Protein AF-A0A7S2CXK7-F1 (afdb_monomer_lite)

Structure (mmCIF, N/CA/C/O backbone):
data_AF-A0A7S2CXK7-F1
#
_entry.id   AF-A0A7S2CXK7-F1
#
loop_
_atom_site.group_PDB
_atom_site.id
_atom_site.type_symbol
_atom_site.label_atom_id
_atom_site.label_alt_id
_atom_site.label_comp_id
_atom_site.label_asym_id
_atom_site.label_entity_id
_atom_site.label_seq_id
_atom_site.pdbx_PDB_ins_code
_atom_site.Cartn_x
_atom_site.Cartn_y
_atom_site.Cartn_z
_atom_site.occupancy
_atom_site.B_iso_or_equiv
_atom_site.auth_seq_id
_atom_site.auth_comp_id
_atom_site.auth_asym_id
_atom_site.auth_atom_id
_atom_site.pdbx_PDB_model_num
ATOM 1 N N . PRO A 1 1 ? 7.522 21.053 8.457 1.00 58.28 1 PRO A N 1
ATOM 2 C CA . PRO A 1 1 ? 6.826 19.899 9.078 1.00 58.28 1 PRO A CA 1
ATOM 3 C C . PRO A 1 1 ? 6.616 20.112 10.583 1.00 58.28 1 PRO A C 1
ATOM 5 O O . PRO A 1 1 ? 7.525 20.582 11.265 1.00 58.28 1 PRO A O 1
ATOM 8 N N . THR A 1 2 ? 5.428 19.791 11.098 1.00 69.00 2 THR A N 1
ATOM 9 C CA . THR A 1 2 ? 5.170 19.802 12.545 1.00 69.00 2 THR A CA 1
ATOM 10 C C . THR A 1 2 ? 5.994 18.697 13.237 1.00 69.00 2 THR A C 1
ATOM 12 O O . THR A 1 2 ? 6.314 17.686 12.604 1.00 69.00 2 THR A O 1
ATOM 15 N N . PRO A 1 3 ? 6.358 18.843 14.526 1.00 74.75 3 PRO A N 1
ATOM 16 C CA . PRO A 1 3 ? 7.170 17.853 15.251 1.00 74.75 3 PRO A CA 1
ATOM 17 C C . PRO A 1 3 ? 6.597 16.426 15.222 1.00 74.75 3 PRO A C 1
ATOM 19 O O . PRO A 1 3 ? 7.350 15.454 15.225 1.00 74.75 3 PRO A O 1
ATOM 22 N N . GLN A 1 4 ? 5.268 16.301 15.149 1.00 75.31 4 GLN A N 1
ATOM 23 C CA . GLN A 1 4 ? 4.563 15.021 15.046 1.00 75.31 4 GLN A CA 1
ATOM 24 C C . GLN A 1 4 ? 4.905 14.274 13.749 1.00 75.31 4 GLN A C 1
ATOM 26 O O . GLN A 1 4 ? 5.244 13.093 13.802 1.00 75.31 4 GLN A O 1
ATOM 31 N N . VAL A 1 5 ? 4.930 14.974 12.608 1.00 73.38 5 VAL A N 1
ATOM 32 C CA . VAL A 1 5 ? 5.251 14.384 11.296 1.00 73.38 5 VAL A CA 1
ATOM 33 C C . VAL A 1 5 ? 6.662 13.804 11.283 1.00 73.38 5 VAL A C 1
ATOM 35 O O . VAL A 1 5 ? 6.882 12.685 10.824 1.00 73.38 5 VAL A O 1
ATOM 38 N N . HIS A 1 6 ? 7.624 14.527 11.859 1.00 77.12 6 HIS A N 1
ATOM 39 C CA . HIS A 1 6 ? 9.006 14.057 11.931 1.00 77.12 6 HIS A CA 1
ATOM 40 C C . HIS A 1 6 ? 9.145 12.803 12.816 1.00 77.12 6 HIS A C 1
ATOM 42 O O . HIS A 1 6 ? 9.925 11.897 12.513 1.00 77.12 6 HIS A O 1
ATOM 48 N N . GLY A 1 7 ? 8.387 12.726 13.913 1.00 85.75 7 GLY A N 1
ATOM 49 C CA . GLY A 1 7 ? 8.392 11.570 14.813 1.00 85.75 7 GLY A CA 1
ATOM 50 C C . GLY A 1 7 ? 7.778 10.310 14.198 1.00 85.75 7 GLY A C 1
ATOM 51 O O . GLY A 1 7 ? 8.231 9.207 14.498 1.00 85.75 7 GLY A O 1
ATOM 52 N N . PHE A 1 8 ? 6.777 10.466 13.333 1.00 84.62 8 PHE A N 1
ATOM 53 C CA . PHE A 1 8 ? 6.149 9.362 12.612 1.00 84.62 8 PHE A CA 1
ATOM 54 C C . PHE A 1 8 ? 7.081 8.768 11.547 1.00 84.62 8 PHE A C 1
ATOM 56 O O . PHE A 1 8 ? 7.439 7.589 11.623 1.00 84.62 8 PHE A O 1
ATOM 63 N N . PHE A 1 9 ? 7.548 9.596 10.605 1.00 83.88 9 PHE A N 1
ATOM 64 C CA . PHE A 1 9 ? 8.389 9.124 9.501 1.00 83.88 9 PHE A CA 1
ATOM 65 C C . PHE A 1 9 ? 9.706 8.529 9.990 1.00 83.88 9 PHE A C 1
ATOM 67 O O . PHE A 1 9 ? 10.083 7.463 9.528 1.00 83.88 9 PHE A O 1
ATOM 74 N N . SER A 1 10 ? 10.358 9.127 10.989 1.00 88.44 10 SER A N 1
ATOM 75 C CA . SER A 1 10 ? 11.624 8.590 11.516 1.00 88.44 10 SER A CA 1
ATOM 76 C C . SER A 1 10 ? 11.515 7.164 12.075 1.00 88.44 10 SER A C 1
ATOM 78 O O . SER A 1 10 ? 12.491 6.417 12.043 1.00 88.44 10 SER A O 1
ATOM 80 N N . LYS A 1 11 ? 10.338 6.754 12.566 1.00 89.94 11 LYS A N 1
ATOM 81 C CA . LYS A 1 11 ? 10.109 5.387 13.060 1.00 89.94 11 LYS A CA 1
ATOM 82 C C . LYS A 1 11 ? 9.850 4.395 11.932 1.00 89.94 11 LYS A C 1
ATOM 84 O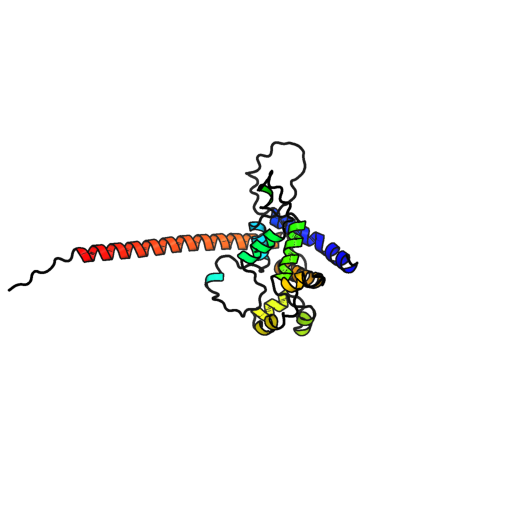 O . LYS A 1 11 ? 10.262 3.243 12.034 1.00 89.94 11 LYS A O 1
ATOM 89 N N . LEU A 1 12 ? 9.150 4.826 10.885 1.00 90.56 12 LEU A N 1
ATOM 90 C CA . LEU A 1 12 ? 8.714 3.946 9.800 1.00 90.56 12 LEU A CA 1
ATOM 91 C C . LEU A 1 12 ? 9.647 3.929 8.600 1.00 90.56 12 LEU A C 1
ATOM 93 O O . LEU A 1 12 ? 9.655 2.945 7.867 1.00 90.56 12 LEU A O 1
ATOM 97 N N . GLU A 1 13 ? 10.445 4.972 8.406 1.00 93.56 13 GLU A N 1
ATOM 98 C CA . GLU A 1 13 ? 11.369 5.107 7.285 1.00 93.56 13 GLU A CA 1
ATOM 99 C C . GLU A 1 13 ? 12.263 3.870 7.110 1.00 93.56 13 GLU A C 1
ATOM 101 O O . GLU A 1 13 ? 12.318 3.367 5.990 1.00 93.56 13 GLU A O 1
ATOM 106 N N . PRO A 1 14 ? 12.882 3.277 8.154 1.00 93.44 14 PRO A N 1
ATOM 107 C CA . PRO A 1 14 ? 13.684 2.066 7.968 1.00 93.44 14 PRO A CA 1
ATOM 108 C C . PRO A 1 14 ? 12.876 0.882 7.419 1.00 93.44 14 PRO A C 1
ATOM 110 O O . PRO A 1 14 ? 13.381 0.088 6.622 1.00 93.44 14 PRO A O 1
ATOM 113 N N . VAL A 1 15 ? 11.612 0.763 7.833 1.00 91.94 15 VAL A N 1
ATOM 114 C CA . VAL A 1 15 ? 10.712 -0.313 7.405 1.00 91.94 15 VAL A CA 1
ATOM 115 C C . VAL A 1 15 ? 10.267 -0.083 5.964 1.00 91.94 15 VAL A C 1
ATOM 117 O O . VAL A 1 15 ? 10.420 -0.974 5.130 1.00 91.94 15 VAL A O 1
ATOM 120 N N . LEU A 1 16 ? 9.788 1.121 5.645 1.00 94.88 16 LEU A N 1
ATOM 121 C CA . LEU A 1 16 ? 9.375 1.500 4.291 1.00 94.88 16 LEU A CA 1
ATOM 122 C C . LEU A 1 16 ? 10.538 1.404 3.302 1.00 94.88 16 LEU A C 1
ATOM 124 O O . LEU A 1 16 ? 10.357 0.910 2.191 1.00 94.88 16 LEU A O 1
ATOM 128 N N . ARG A 1 17 ? 11.745 1.790 3.722 1.00 94.94 17 ARG A N 1
ATOM 129 C CA . ARG A 1 17 ? 12.964 1.639 2.928 1.00 94.94 17 ARG A CA 1
ATOM 130 C C . ARG A 1 17 ? 13.290 0.177 2.659 1.00 94.94 17 ARG A C 1
ATOM 132 O O . ARG A 1 17 ? 13.578 -0.174 1.523 1.00 94.94 17 ARG A O 1
ATOM 139 N N . THR A 1 18 ? 13.184 -0.681 3.672 1.00 93.19 18 THR A N 1
ATOM 140 C CA . THR A 1 18 ? 13.404 -2.126 3.510 1.00 93.19 18 THR A CA 1
ATOM 141 C C . THR A 1 18 ? 12.401 -2.740 2.532 1.00 93.19 18 THR A C 1
ATOM 143 O O . THR A 1 18 ? 12.781 -3.570 1.709 1.00 93.19 18 THR A O 1
ATOM 146 N N . LEU A 1 19 ? 11.130 -2.326 2.592 1.00 95.06 19 LEU A N 1
ATOM 147 C CA . LEU A 1 19 ? 10.114 -2.758 1.630 1.00 95.06 19 LEU A CA 1
ATOM 148 C C . LEU A 1 19 ? 10.452 -2.276 0.215 1.00 95.06 19 LEU A C 1
ATOM 150 O O . LEU A 1 19 ? 10.476 -3.088 -0.707 1.00 95.06 19 LEU A O 1
ATOM 154 N N . PHE A 1 20 ? 10.770 -0.993 0.041 1.00 96.06 20 PHE A N 1
ATOM 155 C CA . PHE A 1 20 ? 11.164 -0.444 -1.256 1.00 96.06 20 PHE A CA 1
ATOM 156 C C . PHE A 1 20 ? 12.373 -1.180 -1.849 1.00 96.06 20 PHE A C 1
ATOM 158 O O . PHE A 1 20 ? 12.316 -1.647 -2.988 1.00 96.06 20 PHE A O 1
ATOM 165 N N . ASP A 1 21 ? 13.439 -1.348 -1.068 1.00 93.25 21 ASP A N 1
ATOM 166 C CA . ASP A 1 21 ? 14.652 -2.051 -1.488 1.00 93.25 21 ASP A CA 1
ATOM 167 C C . ASP A 1 21 ? 14.356 -3.527 -1.819 1.00 93.25 21 ASP A C 1
ATOM 169 O O . ASP A 1 21 ? 14.916 -4.070 -2.766 1.00 93.25 21 ASP A O 1
ATOM 173 N N . TYR A 1 22 ? 13.451 -4.190 -1.087 1.00 93.25 22 TYR A N 1
ATOM 174 C CA . TYR A 1 22 ? 13.054 -5.566 -1.401 1.00 93.25 22 TYR A CA 1
ATOM 175 C C . TYR A 1 22 ? 12.335 -5.655 -2.752 1.00 93.25 22 TYR A C 1
ATOM 177 O O . TYR A 1 22 ? 12.693 -6.499 -3.572 1.00 93.25 22 TYR A O 1
ATOM 185 N N . TYR A 1 23 ? 11.337 -4.798 -2.991 1.00 94.12 23 TYR A N 1
ATOM 186 C CA . TYR A 1 23 ? 10.497 -4.871 -4.191 1.00 94.12 23 TYR A CA 1
ATOM 187 C C . TYR A 1 23 ? 11.179 -4.335 -5.455 1.00 94.12 23 TYR A C 1
ATOM 189 O O . TYR A 1 23 ? 10.871 -4.829 -6.531 1.00 94.12 23 TYR A O 1
ATOM 197 N N . SER A 1 24 ? 12.128 -3.403 -5.330 1.00 92.38 24 SER A N 1
ATOM 198 C CA . SER A 1 24 ? 12.911 -2.831 -6.446 1.00 92.38 24 SER A CA 1
ATOM 199 C C . SER A 1 24 ? 14.029 -3.737 -6.985 1.00 92.38 24 SER A C 1
ATOM 201 O O . SER A 1 24 ? 14.753 -3.370 -7.910 1.00 92.38 24 SER A O 1
ATOM 203 N N . MET A 1 25 ? 14.235 -4.908 -6.376 1.00 84.44 25 MET A N 1
ATOM 204 C CA . MET A 1 25 ? 15.271 -5.870 -6.774 1.00 84.44 25 MET A CA 1
ATOM 205 C C . MET A 1 25 ? 14.683 -7.182 -7.311 1.00 84.44 25 MET A C 1
ATOM 207 O O . MET A 1 25 ? 15.408 -8.167 -7.457 1.00 84.44 25 MET A O 1
ATOM 211 N N . ILE A 1 26 ? 13.371 -7.238 -7.561 1.00 74.25 26 ILE A N 1
ATOM 212 C CA . ILE A 1 26 ? 12.670 -8.495 -7.850 1.00 74.25 26 ILE A CA 1
ATOM 213 C C . ILE A 1 26 ? 12.835 -8.925 -9.308 1.00 74.25 26 ILE A C 1
ATOM 215 O O . ILE A 1 26 ? 12.930 -10.133 -9.552 1.00 74.25 26 ILE A O 1
ATOM 219 N N . GLU A 1 27 ? 12.856 -7.984 -10.257 1.00 64.00 27 GLU A N 1
ATOM 220 C CA . GLU A 1 27 ? 12.809 -8.304 -11.695 1.00 64.00 27 GLU A CA 1
ATOM 221 C C . GLU A 1 27 ? 14.115 -8.037 -12.457 1.00 64.00 27 GLU A C 1
ATOM 223 O O . GLU A 1 27 ? 14.201 -8.314 -13.653 1.00 64.00 27 GLU A O 1
ATOM 228 N N . VAL A 1 28 ? 15.171 -7.577 -11.782 1.00 57.34 28 VAL A N 1
ATOM 229 C CA . VAL A 1 28 ? 16.488 -7.457 -12.415 1.00 57.34 28 VAL A CA 1
ATOM 230 C C . VAL A 1 28 ? 17.108 -8.850 -12.540 1.00 57.34 28 VAL A C 1
ATOM 232 O O . VAL A 1 28 ? 17.757 -9.339 -11.613 1.00 57.34 28 VAL A O 1
ATOM 235 N N . GLU A 1 29 ? 16.931 -9.506 -13.692 1.00 53.88 29 GLU A N 1
ATOM 236 C CA . GLU A 1 29 ? 17.801 -10.625 -14.048 1.00 53.88 29 GLU A CA 1
ATOM 237 C C . GLU A 1 29 ? 19.257 -10.121 -14.035 1.00 53.88 29 GLU A C 1
ATOM 239 O O . GLU A 1 29 ? 19.589 -9.177 -14.757 1.00 53.88 29 GLU A O 1
ATOM 244 N N . PRO A 1 30 ? 20.169 -10.742 -13.262 1.00 49.78 30 PRO A N 1
ATOM 245 C CA . PRO A 1 30 ? 21.574 -10.326 -13.211 1.00 49.78 30 PRO A CA 1
ATOM 246 C C . PRO A 1 30 ? 22.296 -10.395 -14.569 1.00 49.78 30 PRO A C 1
ATOM 248 O O . PRO A 1 30 ? 23.425 -9.927 -14.690 1.00 49.78 30 PRO A O 1
ATOM 251 N N . SER A 1 31 ? 21.674 -11.015 -15.574 1.00 49.28 31 SER A N 1
ATOM 252 C CA . SER A 1 31 ? 22.256 -11.388 -16.861 1.00 49.28 31 SER A CA 1
ATOM 253 C C . SER A 1 31 ? 22.323 -10.241 -17.880 1.00 49.28 31 SER A C 1
ATOM 255 O O . SER A 1 31 ? 23.095 -10.340 -18.831 1.00 49.28 31 SER A O 1
ATOM 257 N N . SER A 1 32 ? 21.560 -9.152 -17.709 1.00 47.38 32 SER A N 1
ATOM 258 C CA . SER A 1 32 ? 21.418 -8.114 -18.747 1.00 47.38 32 SER A CA 1
ATOM 259 C C . SER A 1 32 ? 22.280 -6.866 -18.545 1.00 47.38 32 SER A C 1
ATOM 261 O O . SER A 1 32 ? 22.245 -5.957 -19.376 1.00 47.38 32 SER A O 1
ATOM 263 N N . TYR A 1 33 ? 23.050 -6.786 -17.460 1.00 49.62 33 TYR A N 1
ATOM 264 C CA . TYR A 1 33 ? 23.907 -5.635 -17.190 1.00 49.62 33 TYR A CA 1
ATOM 265 C C . TYR A 1 33 ? 25.339 -5.881 -17.663 1.00 49.62 33 TYR A C 1
ATOM 267 O O . TYR A 1 33 ? 26.232 -6.194 -16.880 1.00 49.62 33 TYR A O 1
ATOM 275 N N . ASP A 1 34 ? 25.567 -5.658 -18.958 1.00 48.50 34 ASP A N 1
ATOM 276 C CA . ASP A 1 34 ? 26.907 -5.508 -19.536 1.00 48.50 34 ASP A CA 1
ATOM 277 C C . ASP A 1 34 ? 27.467 -4.113 -19.179 1.00 48.50 34 ASP A C 1
ATOM 279 O O . ASP A 1 34 ? 27.635 -3.218 -20.012 1.00 48.50 34 ASP A O 1
ATOM 283 N N . PHE A 1 35 ? 27.649 -3.867 -17.877 1.00 50.59 35 PHE A N 1
ATOM 284 C CA . PHE A 1 35 ? 28.252 -2.635 -17.387 1.00 50.59 35 PHE A CA 1
ATOM 285 C C . PHE A 1 35 ? 29.768 -2.745 -17.496 1.00 50.59 35 PHE A C 1
ATOM 287 O O . PHE A 1 35 ? 30.432 -3.425 -16.712 1.00 50.59 35 PHE A O 1
ATOM 294 N N . LYS A 1 36 ? 30.325 -2.002 -18.455 1.00 53.75 36 LYS A N 1
ATOM 295 C CA . LYS A 1 36 ? 31.758 -1.711 -18.489 1.00 53.75 36 LYS A CA 1
ATOM 296 C C . LYS A 1 36 ? 32.188 -1.151 -17.122 1.00 53.75 36 LYS A C 1
ATOM 298 O O . LYS A 1 36 ? 31.513 -0.257 -16.606 1.00 53.75 36 LYS A O 1
ATOM 303 N N . PRO A 1 37 ? 33.292 -1.645 -16.539 1.00 50.91 37 PRO A N 1
ATOM 304 C CA . PRO A 1 37 ? 33.727 -1.301 -15.191 1.00 50.91 37 PRO A CA 1
ATOM 305 C C . PRO A 1 37 ? 34.292 0.123 -15.161 1.00 50.91 37 PRO A C 1
ATOM 307 O O . PRO A 1 37 ? 35.498 0.337 -15.229 1.00 50.91 37 PRO A O 1
ATOM 310 N N . HIS A 1 38 ? 33.413 1.114 -15.065 1.00 52.25 38 HIS A N 1
ATOM 311 C CA . HIS A 1 38 ? 33.781 2.484 -14.738 1.00 52.25 38 HIS A CA 1
ATOM 312 C C . HIS A 1 38 ? 33.138 2.842 -13.387 1.00 52.25 38 HIS A C 1
ATOM 314 O O . HIS A 1 38 ? 31.941 3.074 -13.294 1.00 52.25 38 HIS A O 1
ATOM 320 N N . GLU A 1 39 ? 33.963 2.810 -12.334 1.00 60.50 39 GLU A N 1
ATOM 321 C CA . GLU A 1 39 ? 33.767 3.413 -11.001 1.00 60.50 39 GLU A CA 1
ATOM 322 C C . GLU A 1 39 ? 32.500 3.049 -10.181 1.00 60.50 39 GLU A C 1
ATOM 324 O O . GLU A 1 39 ? 31.529 3.792 -10.090 1.00 60.50 39 GLU A O 1
ATOM 329 N N . HIS A 1 40 ? 32.591 1.912 -9.479 1.00 61.22 40 HIS A N 1
ATOM 330 C CA . HIS A 1 40 ? 32.210 1.585 -8.082 1.00 61.22 40 HIS A CA 1
ATOM 331 C C . HIS A 1 40 ? 30.978 2.160 -7.339 1.00 61.22 40 HIS A C 1
ATOM 333 O O . HIS A 1 40 ? 30.811 1.825 -6.163 1.00 61.22 40 HIS A O 1
ATOM 339 N N . LYS A 1 41 ? 30.066 2.941 -7.924 1.00 71.62 41 LYS A N 1
ATOM 340 C CA . LYS A 1 41 ? 28.798 3.262 -7.240 1.00 71.62 41 LYS A CA 1
ATOM 341 C C . LYS A 1 41 ? 27.770 2.177 -7.537 1.00 71.62 41 LYS A C 1
ATOM 343 O O . LYS A 1 41 ? 27.350 2.025 -8.680 1.00 71.62 41 LYS A O 1
ATOM 348 N N . LYS A 1 42 ? 27.363 1.422 -6.505 1.00 74.31 42 LYS A N 1
ATOM 349 C CA . LYS A 1 42 ? 26.196 0.534 -6.614 1.00 74.31 42 LYS A CA 1
ATOM 350 C C . LYS A 1 42 ? 25.023 1.373 -7.141 1.00 74.31 42 LYS A C 1
ATOM 352 O O . LYS A 1 42 ? 24.791 2.448 -6.577 1.00 74.31 42 LYS A O 1
ATOM 357 N N . PRO A 1 43 ? 24.336 0.941 -8.211 1.00 78.88 43 PRO A N 1
ATOM 358 C CA . PRO A 1 43 ? 23.176 1.665 -8.704 1.00 78.88 43 PRO A CA 1
ATOM 359 C C . PRO A 1 43 ? 22.166 1.804 -7.564 1.00 78.88 43 PRO A C 1
ATOM 361 O O . PRO A 1 43 ? 21.991 0.877 -6.769 1.00 78.88 43 PRO A O 1
ATOM 364 N N . GLN A 1 44 ? 21.562 2.987 -7.445 1.00 85.56 44 GLN A N 1
ATOM 365 C CA . GLN A 1 44 ? 20.485 3.174 -6.481 1.00 85.56 44 GLN A CA 1
ATOM 366 C C . GLN A 1 44 ? 19.308 2.273 -6.882 1.00 85.56 44 GLN A C 1
ATOM 368 O O . GLN A 1 44 ? 19.024 2.180 -8.078 1.00 85.56 44 GLN A O 1
ATOM 373 N N . PRO A 1 45 ? 18.653 1.602 -5.919 1.00 91.31 45 PRO A N 1
ATOM 374 C CA . PRO A 1 45 ? 17.471 0.803 -6.202 1.00 91.31 45 PRO A CA 1
ATOM 375 C C . PRO A 1 45 ? 16.367 1.690 -6.781 1.00 91.31 45 PRO A C 1
ATOM 377 O O . PRO A 1 45 ? 16.146 2.808 -6.311 1.00 91.31 45 PRO A O 1
ATOM 380 N N . THR A 1 46 ? 15.684 1.187 -7.804 1.00 92.56 46 THR A N 1
ATOM 381 C CA . THR A 1 46 ? 14.550 1.858 -8.445 1.00 92.56 46 THR A CA 1
ATOM 382 C C . THR A 1 46 ? 13.453 0.841 -8.705 1.00 92.56 46 THR A C 1
ATOM 384 O O . THR A 1 46 ? 13.765 -0.263 -9.136 1.00 92.56 46 THR A O 1
ATOM 387 N N . MET A 1 47 ? 12.196 1.209 -8.482 1.00 93.56 47 MET A N 1
ATOM 388 C CA . MET A 1 47 ? 11.044 0.313 -8.592 1.00 93.56 47 MET A CA 1
ATOM 389 C C . MET A 1 47 ? 10.317 0.505 -9.926 1.00 93.56 47 MET A C 1
ATOM 391 O O . MET A 1 47 ? 9.907 1.622 -10.239 1.00 93.56 47 MET A O 1
ATOM 395 N N . SER A 1 48 ? 10.123 -0.552 -10.710 1.00 92.50 48 SER A N 1
ATOM 396 C CA . SER A 1 48 ? 9.300 -0.497 -11.927 1.00 92.50 48 SER A CA 1
ATOM 397 C C . SER A 1 48 ? 7.800 -0.405 -11.611 1.00 92.50 48 SER A C 1
ATOM 399 O O . SER A 1 48 ? 7.357 -0.634 -10.481 1.00 92.50 48 SER A O 1
ATOM 401 N N . VAL A 1 49 ? 6.977 -0.104 -12.621 1.00 92.62 49 VAL A N 1
ATOM 402 C CA . VAL A 1 49 ? 5.513 -0.123 -12.455 1.00 92.62 49 VAL A CA 1
ATOM 403 C C . VAL A 1 49 ? 4.995 -1.541 -12.174 1.00 92.62 49 VAL A C 1
ATOM 405 O O . VAL A 1 49 ? 4.019 -1.714 -11.440 1.00 92.62 49 VAL A O 1
ATOM 408 N N . GLU A 1 50 ? 5.648 -2.569 -12.719 1.00 91.44 50 GLU A N 1
ATOM 409 C CA . GLU A 1 50 ? 5.350 -3.978 -12.458 1.00 91.44 50 GLU A CA 1
ATOM 410 C C . GLU A 1 50 ? 5.674 -4.364 -11.012 1.00 91.44 50 GLU A C 1
ATOM 412 O O . GLU A 1 50 ? 4.863 -5.029 -10.359 1.00 91.44 50 GLU A O 1
ATOM 417 N N . GLU A 1 51 ? 6.816 -3.912 -10.491 1.00 93.81 51 GLU A N 1
ATOM 418 C CA . GLU A 1 51 ? 7.223 -4.119 -9.099 1.00 93.81 51 GLU A CA 1
ATOM 419 C C . GLU A 1 51 ? 6.276 -3.400 -8.133 1.00 93.81 51 GLU A C 1
ATOM 421 O O . GLU A 1 51 ? 5.837 -4.006 -7.153 1.00 93.81 51 GLU A O 1
ATOM 426 N N . TRP A 1 52 ? 5.862 -2.171 -8.459 1.00 95.56 52 TRP A N 1
ATOM 427 C CA . TRP A 1 52 ? 4.826 -1.437 -7.728 1.00 95.56 52 TRP A CA 1
ATOM 428 C C . TRP A 1 52 ? 3.492 -2.192 -7.690 1.00 95.56 52 TRP A C 1
ATOM 430 O O . TRP A 1 52 ? 2.923 -2.412 -6.621 1.00 95.56 52 TRP A O 1
ATOM 440 N N . CYS A 1 53 ? 2.995 -2.658 -8.840 1.00 94.12 53 CYS A N 1
ATOM 441 C CA . CYS A 1 53 ? 1.764 -3.455 -8.881 1.00 94.12 53 CYS A CA 1
ATOM 442 C C . CYS A 1 53 ? 1.925 -4.776 -8.108 1.00 94.12 53 CYS A C 1
ATOM 444 O O . CYS A 1 53 ? 0.989 -5.233 -7.453 1.00 94.12 53 CYS A O 1
ATOM 446 N N . GLY A 1 54 ? 3.116 -5.380 -8.169 1.00 93.19 54 GLY A N 1
ATOM 447 C CA . GLY A 1 54 ? 3.524 -6.533 -7.371 1.00 93.19 54 GLY A CA 1
ATOM 448 C C . GLY A 1 54 ? 3.360 -6.302 -5.878 1.00 93.19 54 GLY A C 1
ATOM 449 O O . GLY A 1 54 ? 2.668 -7.073 -5.215 1.00 93.19 54 GLY A O 1
ATOM 450 N N . PHE A 1 55 ? 3.939 -5.209 -5.388 1.00 95.81 55 PHE A N 1
ATOM 451 C CA . PHE A 1 55 ? 3.796 -4.757 -4.013 1.00 95.81 55 PHE A CA 1
ATOM 452 C C . PHE A 1 55 ? 2.322 -4.603 -3.623 1.00 95.81 55 PHE A C 1
ATOM 454 O O . PHE A 1 55 ? 1.896 -5.214 -2.643 1.00 95.81 55 PHE A O 1
ATOM 461 N N . LEU A 1 56 ? 1.517 -3.888 -4.420 1.00 96.12 56 LEU A N 1
ATOM 462 C CA . LEU A 1 56 ? 0.090 -3.689 -4.134 1.00 96.12 56 LEU A CA 1
ATOM 463 C C . LEU A 1 56 ? -0.712 -4.995 -4.087 1.00 96.12 56 LEU A C 1
ATOM 465 O O . LEU A 1 56 ? -1.610 -5.128 -3.255 1.00 96.12 56 LEU A O 1
ATOM 469 N N . MET A 1 57 ? -0.391 -5.971 -4.939 1.00 93.56 57 MET A N 1
ATOM 470 C CA . MET A 1 57 ? -1.000 -7.304 -4.876 1.00 93.56 57 MET A CA 1
ATOM 471 C C . MET A 1 57 ? -0.623 -8.043 -3.590 1.00 93.56 57 MET A C 1
ATOM 473 O O . MET A 1 57 ? -1.484 -8.643 -2.946 1.00 93.56 57 MET A O 1
ATOM 477 N N . ASP A 1 58 ? 0.650 -7.993 -3.194 1.00 93.75 58 ASP A N 1
ATOM 478 C CA . ASP A 1 58 ? 1.157 -8.724 -2.029 1.00 93.75 58 ASP A CA 1
ATOM 479 C C . ASP A 1 58 ? 0.588 -8.160 -0.705 1.00 93.75 58 ASP A C 1
ATOM 481 O O . ASP A 1 58 ? 0.302 -8.930 0.228 1.00 93.75 58 ASP A O 1
ATOM 485 N N . VAL A 1 59 ? 0.308 -6.847 -0.665 1.00 94.94 59 VAL A N 1
ATOM 486 C CA . VAL A 1 59 ? -0.423 -6.163 0.423 1.00 94.94 59 VAL A CA 1
ATOM 487 C C . VAL A 1 59 ? -1.949 -6.173 0.243 1.00 94.94 59 VAL A C 1
ATOM 489 O O . VAL A 1 59 ? -2.667 -5.556 1.027 1.00 94.94 59 VAL A O 1
ATOM 492 N N . GLY A 1 60 ? -2.483 -6.847 -0.779 1.00 92.56 60 GLY A N 1
ATOM 493 C CA . GLY A 1 60 ? -3.927 -6.986 -1.008 1.00 92.56 60 GLY A CA 1
ATOM 494 C C . GLY A 1 60 ? -4.671 -5.681 -1.324 1.00 92.56 60 GLY A C 1
ATOM 495 O O . GLY A 1 60 ? -5.870 -5.595 -1.071 1.00 92.56 60 GLY A O 1
ATOM 496 N N . LEU A 1 61 ? -3.975 -4.651 -1.807 1.00 93.56 61 LEU A N 1
ATOM 497 C CA . LEU A 1 61 ? -4.572 -3.392 -2.274 1.00 93.56 61 LEU A CA 1
ATOM 498 C C . LEU A 1 61 ? -4.896 -3.421 -3.773 1.00 93.56 61 LEU A C 1
ATOM 500 O O . LEU A 1 61 ? -5.641 -2.573 -4.248 1.00 93.56 61 LEU A O 1
ATOM 504 N N . LEU A 1 62 ? -4.362 -4.391 -4.517 1.00 92.69 62 LEU A N 1
ATOM 505 C CA . LEU A 1 62 ? -4.659 -4.620 -5.931 1.00 92.69 62 LEU A CA 1
ATOM 506 C C . LEU A 1 62 ? -5.128 -6.075 -6.133 1.00 92.69 62 LEU A C 1
ATOM 508 O O . LEU A 1 62 ? -4.514 -6.983 -5.561 1.00 92.69 62 LEU A O 1
ATOM 512 N N . PRO A 1 63 ? -6.178 -6.340 -6.940 1.00 88.44 63 PRO A N 1
ATOM 513 C CA . PRO A 1 63 ? -6.536 -7.701 -7.321 1.00 88.44 63 PRO A CA 1
ATOM 514 C C . PRO A 1 63 ? -5.378 -8.392 -8.007 1.00 88.44 63 PRO A C 1
ATOM 516 O O . PRO A 1 63 ? -4.672 -7.799 -8.822 1.00 88.44 63 PRO A O 1
ATOM 519 N N . LEU A 1 64 ? -5.267 -9.695 -7.774 1.00 82.25 64 LEU A N 1
ATOM 520 C CA . LEU A 1 64 ? -4.524 -10.518 -8.708 1.00 82.25 64 LEU A CA 1
ATOM 521 C C . LEU A 1 64 ? -5.245 -10.536 -10.062 1.00 82.25 64 LEU A C 1
ATOM 523 O O . LEU A 1 64 ? -6.470 -10.646 -10.124 1.00 82.25 64 LEU A O 1
ATOM 527 N N . GLU A 1 65 ? -4.492 -10.464 -11.157 1.00 71.69 65 GLU A N 1
ATOM 528 C CA . GLU A 1 65 ? -5.072 -10.596 -12.493 1.00 71.69 65 GLU A CA 1
ATOM 529 C C . GLU A 1 65 ? -5.908 -11.882 -12.599 1.00 71.69 65 GLU A C 1
ATOM 531 O O . GLU A 1 65 ? -5.442 -12.966 -12.261 1.00 71.69 65 GLU A O 1
ATOM 536 N N . GLY A 1 66 ? -7.150 -11.757 -13.076 1.00 65.25 66 GLY A N 1
ATOM 537 C CA . GLY A 1 66 ? -8.050 -12.890 -13.309 1.00 65.25 66 GLY A CA 1
ATOM 538 C C . GLY A 1 66 ? -9.091 -13.157 -12.218 1.00 65.25 66 GLY A C 1
ATOM 539 O O . GLY A 1 66 ? -10.091 -13.803 -12.521 1.00 65.25 66 GLY A O 1
ATOM 540 N N . THR A 1 67 ? -8.970 -12.602 -11.005 1.00 61.44 67 THR A N 1
ATOM 541 C CA . THR A 1 67 ? -10.071 -12.672 -10.016 1.00 61.44 67 THR A CA 1
ATOM 542 C C . THR A 1 67 ? -11.227 -11.715 -10.326 1.00 61.44 67 THR A C 1
ATOM 544 O O . THR A 1 67 ? -12.339 -11.933 -9.849 1.00 61.44 67 THR A O 1
ATOM 547 N N . GLN A 1 68 ? -11.021 -10.706 -11.182 1.00 55.88 68 GLN A N 1
ATOM 548 C CA . GLN A 1 68 ? -12.073 -9.750 -11.562 1.00 55.88 68 GLN A CA 1
ATOM 549 C C . GLN A 1 68 ? -13.221 -10.371 -12.385 1.00 55.88 68 GLN A C 1
ATOM 551 O O . GLN A 1 68 ? -14.325 -9.842 -12.375 1.00 55.88 68 GLN A O 1
ATOM 556 N N . GLN A 1 69 ? -13.018 -11.501 -13.079 1.00 51.22 69 GLN A N 1
ATOM 557 C CA . GLN A 1 69 ? -14.034 -12.033 -14.008 1.00 51.22 69 GLN A CA 1
ATOM 558 C C . GLN A 1 69 ? -15.208 -12.775 -13.342 1.00 51.22 69 GLN A C 1
ATOM 560 O O . GLN A 1 69 ? -16.195 -13.071 -14.014 1.00 51.22 69 GLN A O 1
ATOM 565 N N . HIS A 1 70 ? -15.144 -13.064 -12.040 1.00 47.91 70 HIS A N 1
ATOM 566 C CA . HIS A 1 70 ? -16.246 -13.714 -11.310 1.00 47.91 70 HIS A CA 1
ATOM 567 C C . HIS A 1 70 ? -16.872 -12.860 -10.210 1.00 47.91 70 HIS A C 1
ATOM 569 O O . HIS A 1 70 ? -17.902 -13.238 -9.660 1.00 47.91 70 HIS A O 1
ATOM 575 N N . MET A 1 71 ? -16.314 -11.682 -9.946 1.00 45.78 71 MET A N 1
ATOM 576 C CA . MET A 1 71 ? -16.877 -10.708 -9.018 1.00 45.78 71 MET A CA 1
ATOM 577 C C . MET A 1 71 ? -17.555 -9.627 -9.857 1.00 45.78 71 MET A C 1
ATOM 579 O O . MET A 1 71 ? -17.031 -8.529 -10.017 1.00 45.78 71 MET A O 1
ATOM 583 N N . GLY A 1 72 ? -18.675 -9.967 -10.502 1.00 45.56 72 GLY A N 1
ATOM 584 C CA . GLY A 1 72 ? -19.458 -8.966 -11.224 1.00 45.56 72 GLY A CA 1
ATOM 585 C C . GLY A 1 72 ? -19.861 -7.874 -10.246 1.00 45.56 72 GLY A C 1
ATOM 586 O O . GLY A 1 72 ? -20.537 -8.231 -9.292 1.00 45.56 72 GLY A O 1
ATOM 587 N N . HIS A 1 73 ? -19.396 -6.633 -10.468 1.00 43.75 73 HIS A N 1
ATOM 588 C CA . HIS A 1 73 ? -19.745 -5.381 -9.770 1.00 43.75 73 HIS A CA 1
ATOM 589 C C . HIS A 1 73 ? -20.678 -5.571 -8.562 1.00 43.75 73 HIS A C 1
ATOM 591 O O . HIS A 1 73 ? -21.838 -5.163 -8.565 1.00 43.75 73 HIS A O 1
ATOM 597 N N . GLN A 1 74 ? -20.198 -6.255 -7.522 1.00 47.78 74 GLN A N 1
ATOM 598 C CA . GLN A 1 74 ? -20.842 -6.196 -6.226 1.00 47.78 74 GLN A CA 1
ATOM 599 C C . GLN A 1 74 ? -20.182 -5.009 -5.565 1.00 47.78 74 GLN A C 1
ATOM 601 O O . GLN A 1 74 ? -19.145 -5.138 -4.920 1.00 47.78 74 GLN A O 1
ATOM 606 N N . ASP A 1 75 ? -20.783 -3.848 -5.799 1.00 48.94 75 ASP A N 1
ATOM 607 C CA . ASP A 1 75 ? -20.405 -2.534 -5.279 1.00 48.94 75 ASP A CA 1
ATOM 608 C C . ASP A 1 75 ? -20.533 -2.447 -3.734 1.00 48.94 75 ASP A C 1
ATOM 610 O O . ASP A 1 75 ? -20.938 -1.422 -3.191 1.00 48.94 75 ASP A O 1
ATOM 614 N N . GLY A 1 76 ? -20.259 -3.533 -2.999 1.00 52.72 76 GLY A N 1
ATOM 615 C CA . GLY A 1 76 ? -20.657 -3.689 -1.599 1.00 52.72 76 GLY A CA 1
ATOM 616 C C . GLY A 1 76 ? -19.678 -4.392 -0.658 1.00 52.72 76 GLY A C 1
ATOM 617 O O . GLY A 1 76 ? -19.859 -4.262 0.550 1.00 52.72 76 GLY A O 1
ATOM 618 N N . ASN A 1 77 ? -18.635 -5.084 -1.134 1.00 54.56 77 ASN A N 1
ATOM 619 C CA . ASN A 1 77 ? -17.616 -5.609 -0.216 1.00 54.56 77 ASN A CA 1
ATOM 620 C C . ASN A 1 77 ? -16.592 -4.506 0.066 1.00 54.56 77 ASN A C 1
ATOM 622 O O . ASN A 1 77 ? -15.764 -4.193 -0.783 1.00 54.56 77 ASN A O 1
ATOM 626 N N . GLY A 1 78 ? -16.691 -3.890 1.246 1.00 60.75 78 GLY A N 1
ATOM 627 C CA . GLY A 1 78 ? -15.962 -2.685 1.662 1.00 60.75 78 GLY A CA 1
ATOM 628 C C . GLY A 1 78 ? -14.446 -2.829 1.852 1.00 60.75 78 GLY A C 1
ATOM 629 O O . GLY A 1 78 ? -13.882 -2.118 2.678 1.00 60.75 78 GLY A O 1
ATOM 630 N N . SER A 1 79 ? -13.783 -3.731 1.126 1.00 69.81 79 SER A N 1
ATOM 631 C CA . SER A 1 79 ? -12.324 -3.860 1.127 1.00 69.81 79 SER A CA 1
ATOM 632 C C . SER A 1 79 ? -11.691 -2.740 0.278 1.00 69.81 79 SER A C 1
ATOM 634 O O . SER A 1 79 ? -12.220 -2.410 -0.788 1.00 69.81 79 SER A O 1
ATOM 636 N N . PRO A 1 80 ? -10.557 -2.145 0.697 1.00 73.62 80 PRO A N 1
ATOM 637 C CA . PRO A 1 80 ? -9.943 -0.991 0.044 1.00 73.62 80 PRO A CA 1
ATOM 638 C C . PRO A 1 80 ? -9.149 -1.460 -1.177 1.00 73.62 80 PRO A C 1
ATOM 640 O O . PRO A 1 80 ? -7.926 -1.602 -1.141 1.00 73.62 80 PRO A O 1
ATOM 643 N N . MET A 1 81 ? -9.861 -1.794 -2.242 1.00 81.94 81 MET A N 1
ATOM 644 C CA . MET A 1 81 ? -9.285 -2.462 -3.394 1.00 81.94 81 MET A CA 1
ATOM 645 C C . MET A 1 81 ? -9.219 -1.503 -4.576 1.00 81.94 81 MET A C 1
ATOM 647 O O . MET A 1 81 ? -10.225 -0.942 -5.000 1.00 81.94 81 MET A O 1
ATOM 651 N N . LEU A 1 82 ? -8.011 -1.294 -5.086 1.00 86.31 82 LEU A N 1
ATOM 652 C CA . LEU A 1 82 ? -7.740 -0.413 -6.207 1.00 86.31 82 LEU A CA 1
ATOM 653 C C . LEU A 1 82 ? -7.852 -1.193 -7.518 1.00 86.31 82 LEU A C 1
ATOM 655 O O . LEU A 1 82 ? -7.429 -2.346 -7.605 1.00 86.31 82 LEU A O 1
ATOM 659 N N . ASP A 1 83 ? -8.365 -0.556 -8.565 1.00 88.88 83 ASP A N 1
ATOM 660 C CA . ASP A 1 83 ? -8.267 -1.100 -9.917 1.00 88.88 83 ASP A CA 1
ATOM 661 C C . ASP A 1 83 ? -6.855 -0.919 -10.496 1.00 88.88 83 ASP A C 1
ATOM 663 O O . ASP A 1 83 ? -6.098 -0.021 -10.115 1.00 88.88 83 ASP A O 1
ATOM 667 N N . LEU A 1 84 ? -6.509 -1.738 -11.494 1.00 89.81 84 LEU A N 1
ATOM 668 C CA . LEU A 1 84 ? -5.181 -1.713 -12.118 1.00 89.81 84 LEU A CA 1
ATOM 669 C C . LEU A 1 84 ? -4.837 -0.358 -12.755 1.00 89.81 84 LEU A C 1
ATOM 671 O O . LEU A 1 84 ? -3.694 0.090 -12.674 1.00 89.81 84 LEU A O 1
ATOM 675 N N . ILE A 1 85 ? -5.807 0.298 -13.400 1.00 91.00 85 ILE A N 1
ATOM 676 C CA . ILE A 1 85 ? -5.581 1.596 -14.052 1.00 91.00 85 ILE A CA 1
ATOM 677 C C . ILE A 1 85 ? -5.275 2.681 -13.002 1.00 91.00 85 ILE A C 1
ATOM 679 O O . ILE A 1 85 ? -4.205 3.284 -13.099 1.00 91.00 85 ILE A O 1
ATOM 683 N N . PRO A 1 86 ? -6.117 2.904 -11.970 1.00 91.19 86 PRO A N 1
ATOM 684 C CA . PRO A 1 86 ? -5.785 3.805 -10.867 1.00 91.19 86 PRO A CA 1
ATOM 685 C C . PRO A 1 86 ? -4.447 3.498 -10.183 1.00 91.19 86 PRO A C 1
ATOM 687 O O . PRO A 1 86 ? -3.692 4.425 -9.905 1.00 91.19 86 PRO A O 1
ATOM 690 N N . ALA A 1 87 ? -4.104 2.222 -9.974 1.00 93.88 87 ALA A N 1
ATOM 691 C CA . ALA A 1 87 ? -2.822 1.827 -9.382 1.00 93.88 87 ALA A CA 1
ATOM 692 C C . ALA A 1 87 ? -1.612 2.298 -10.200 1.00 93.88 87 ALA A C 1
ATOM 694 O O . ALA A 1 87 ? -0.631 2.791 -9.640 1.00 93.88 87 ALA A O 1
ATOM 695 N N . ARG A 1 88 ? -1.695 2.186 -11.530 1.00 93.38 88 ARG A N 1
ATOM 696 C CA . ARG A 1 88 ? -0.661 2.678 -12.450 1.00 93.38 88 ARG A CA 1
ATOM 697 C C . ARG A 1 88 ? -0.615 4.200 -12.505 1.00 93.38 88 ARG A C 1
ATOM 699 O O . ARG A 1 88 ? 0.471 4.761 -12.576 1.00 93.38 88 ARG A O 1
ATOM 706 N N . LEU A 1 89 ? -1.767 4.867 -12.449 1.00 92.06 89 LEU A N 1
ATOM 707 C CA . LEU A 1 89 ? -1.822 6.330 -12.418 1.00 92.06 89 LEU A CA 1
ATOM 708 C C . LEU A 1 89 ? -1.185 6.894 -11.148 1.00 92.06 89 LEU A C 1
ATOM 710 O O . LEU A 1 89 ? -0.441 7.861 -11.243 1.00 92.06 89 LEU A O 1
ATOM 714 N N . VAL A 1 90 ? -1.402 6.264 -9.987 1.00 94.31 90 VAL A N 1
ATOM 715 C CA . VAL A 1 90 ? -0.722 6.649 -8.739 1.00 94.31 90 VAL A CA 1
ATOM 716 C C . VAL A 1 90 ? 0.797 6.587 -8.898 1.00 94.31 90 VAL A C 1
ATOM 718 O O . VAL A 1 90 ? 1.469 7.548 -8.542 1.00 94.31 90 VAL A O 1
ATOM 721 N N . PHE A 1 91 ? 1.324 5.512 -9.490 1.00 94.50 91 PHE A N 1
ATOM 722 C CA . PHE A 1 91 ? 2.756 5.386 -9.780 1.00 94.50 91 PHE A CA 1
ATOM 723 C C . PHE A 1 91 ? 3.254 6.462 -10.752 1.00 94.50 91 PHE A C 1
ATOM 725 O O . PHE A 1 91 ? 4.289 7.075 -10.529 1.00 94.50 91 PHE A O 1
ATOM 732 N N . MET A 1 92 ? 2.523 6.716 -11.840 1.00 91.75 92 MET A N 1
ATOM 733 C CA . MET A 1 92 ? 2.926 7.725 -12.823 1.00 91.75 92 MET A CA 1
ATOM 734 C C . MET A 1 92 ? 2.905 9.143 -12.248 1.00 91.75 92 MET A C 1
ATOM 736 O O . MET A 1 92 ? 3.763 9.951 -12.582 1.00 91.75 92 MET A O 1
ATOM 740 N N . TRP A 1 93 ? 1.917 9.456 -11.411 1.00 90.94 93 TRP A N 1
ATOM 741 C CA . TRP A 1 93 ? 1.771 10.778 -10.809 1.00 90.94 93 TRP A CA 1
ATOM 742 C C . TRP A 1 93 ? 2.674 11.005 -9.603 1.00 90.94 93 TRP A C 1
ATOM 744 O O . TRP A 1 93 ? 2.868 12.157 -9.228 1.00 90.94 93 TRP A O 1
ATOM 754 N N . SER A 1 94 ? 3.218 9.946 -9.000 1.00 92.62 94 SER A N 1
ATOM 755 C CA . SER A 1 94 ? 4.173 10.090 -7.904 1.00 92.62 94 SER A CA 1
ATOM 756 C C . SER A 1 94 ? 5.583 10.433 -8.371 1.00 92.62 94 SER A C 1
ATOM 758 O O . SER A 1 94 ? 6.387 10.916 -7.581 1.00 92.62 94 SER A O 1
ATOM 760 N N . GLN A 1 95 ? 5.882 10.206 -9.651 1.00 89.56 95 GLN A N 1
ATOM 761 C CA . GLN A 1 95 ? 7.173 10.544 -10.228 1.00 89.56 95 GLN A CA 1
ATOM 762 C C . GLN A 1 95 ? 7.322 12.061 -10.348 1.00 89.56 95 GLN A C 1
ATOM 764 O O . GLN A 1 95 ? 6.564 12.731 -11.056 1.00 89.56 95 GLN A O 1
ATOM 769 N N . THR A 1 96 ? 8.344 12.608 -9.690 1.00 69.81 96 THR A N 1
ATOM 770 C CA . THR A 1 96 ? 8.686 14.030 -9.828 1.00 69.81 96 THR A CA 1
ATOM 771 C C . THR A 1 96 ? 9.093 14.358 -11.270 1.00 69.81 96 THR A C 1
ATOM 773 O O . THR A 1 96 ? 10.105 13.895 -11.798 1.00 69.81 96 THR A O 1
ATOM 776 N N . PHE A 1 97 ? 8.273 15.166 -11.945 1.00 66.88 97 PHE A N 1
ATOM 777 C CA . PHE A 1 97 ? 8.460 15.493 -13.353 1.00 66.88 97 PHE A CA 1
ATOM 778 C C . PHE A 1 97 ? 9.412 16.677 -13.544 1.00 66.88 97 PHE A C 1
ATOM 780 O O . PHE A 1 97 ? 9.171 17.780 -13.059 1.00 66.88 97 PHE A O 1
ATOM 787 N N . VAL A 1 98 ? 10.452 16.471 -14.351 1.00 54.72 98 VAL A N 1
ATOM 788 C CA . VAL A 1 98 ? 11.164 17.554 -15.036 1.00 54.72 98 VAL A CA 1
ATOM 789 C C . VAL A 1 98 ? 11.127 17.216 -16.524 1.00 54.72 98 VAL A C 1
ATOM 791 O O . VAL A 1 98 ? 11.860 16.330 -16.968 1.00 54.72 98 VAL A O 1
ATOM 794 N N . SER A 1 99 ? 10.247 17.873 -17.293 1.00 51.31 99 SER A N 1
ATOM 795 C CA . SER A 1 99 ? 10.264 17.772 -18.761 1.00 51.31 99 SER A CA 1
ATOM 796 C C . SER A 1 99 ? 11.550 18.404 -19.271 1.00 51.31 99 SER A C 1
ATOM 798 O O . SER A 1 99 ? 11.621 19.614 -19.465 1.00 51.31 99 SER A O 1
ATOM 800 N N . ASP A 1 100 ? 12.590 17.609 -19.476 1.00 49.50 100 ASP A N 1
ATOM 801 C CA . ASP A 1 100 ? 13.664 18.007 -20.375 1.00 49.50 100 ASP A CA 1
ATOM 802 C C . ASP A 1 100 ? 13.396 17.332 -21.724 1.00 49.50 100 ASP A C 1
ATOM 804 O O . ASP A 1 100 ? 13.803 16.194 -21.982 1.00 49.50 100 ASP A O 1
ATOM 808 N N . GLU A 1 101 ? 12.617 18.018 -22.566 1.00 54.66 101 GLU A N 1
ATOM 809 C CA . GLU A 1 101 ? 12.123 17.514 -23.856 1.00 54.66 101 GLU A CA 1
ATOM 810 C C . GLU A 1 101 ? 13.247 17.097 -24.821 1.00 54.66 101 GLU A C 1
ATOM 812 O O . GLU A 1 101 ? 13.007 16.352 -25.775 1.00 54.66 101 GLU A O 1
ATOM 817 N N . LEU A 1 102 ? 14.488 17.528 -24.574 1.00 53.75 102 LEU A N 1
ATOM 818 C CA . LEU A 1 102 ? 15.597 17.367 -25.509 1.00 53.75 102 LEU A CA 1
ATOM 819 C C . LEU A 1 102 ? 16.518 16.183 -25.186 1.00 53.75 102 LEU A C 1
ATOM 821 O O . LEU A 1 102 ? 17.217 15.699 -26.080 1.00 53.75 102 LEU A O 1
ATOM 825 N N . ARG A 1 103 ? 16.522 15.656 -23.953 1.00 48.75 103 ARG A N 1
ATOM 826 C CA . ARG A 1 103 ? 17.407 14.542 -23.569 1.00 48.75 103 ARG A CA 1
ATOM 827 C C . ARG A 1 103 ? 16.806 13.678 -22.448 1.00 48.75 103 ARG A C 1
ATOM 829 O O . ARG A 1 103 ? 16.938 14.003 -21.279 1.00 48.75 103 ARG A O 1
ATOM 836 N N . ARG A 1 104 ? 16.382 12.457 -22.823 1.00 51.53 104 ARG A N 1
ATOM 837 C CA . ARG A 1 104 ? 16.209 11.230 -21.988 1.00 51.53 104 ARG A CA 1
ATOM 838 C C . ARG A 1 104 ? 14.784 10.896 -21.506 1.00 51.53 104 ARG A C 1
ATOM 840 O O . ARG A 1 104 ? 14.473 10.973 -20.325 1.00 51.53 104 ARG A O 1
ATOM 847 N N . ARG A 1 105 ? 14.006 10.273 -22.402 1.00 53.38 105 ARG A N 1
ATOM 848 C CA . ARG A 1 105 ? 12.742 9.554 -22.107 1.00 53.38 105 ARG A CA 1
ATOM 849 C C . ARG A 1 105 ? 12.895 8.290 -21.232 1.00 53.38 105 ARG A C 1
ATOM 851 O O . ARG A 1 105 ? 11.901 7.731 -20.796 1.00 53.38 105 ARG A O 1
ATOM 858 N N . SER A 1 106 ? 14.122 7.828 -20.962 1.00 51.88 106 SER A N 1
ATOM 859 C CA . SER A 1 106 ? 14.380 6.553 -20.261 1.00 51.88 106 SER A CA 1
ATOM 860 C C . SER A 1 106 ? 14.142 6.587 -18.744 1.00 51.88 106 SER A C 1
ATOM 862 O O . SER A 1 106 ? 14.179 5.532 -18.124 1.00 51.88 106 SER A O 1
ATOM 864 N N . LYS A 1 107 ? 13.943 7.762 -18.128 1.00 55.44 107 LYS A N 1
ATOM 865 C CA . LYS A 1 107 ? 13.762 7.880 -16.668 1.00 55.44 107 LYS A CA 1
ATOM 866 C C . LYS A 1 107 ? 12.314 7.698 -16.191 1.00 55.44 107 LYS A C 1
ATOM 868 O O . LYS A 1 107 ? 12.093 7.671 -14.993 1.00 55.44 107 LYS A O 1
ATOM 873 N N . MET A 1 108 ? 11.342 7.562 -17.097 1.00 61.19 108 MET A N 1
ATOM 874 C CA . MET A 1 108 ? 9.914 7.494 -16.732 1.00 61.19 108 MET A CA 1
ATOM 875 C C . MET A 1 108 ? 9.435 6.095 -16.313 1.00 61.19 108 MET A C 1
ATOM 877 O O . MET A 1 108 ? 8.266 5.911 -15.992 1.00 61.19 108 MET A O 1
ATOM 881 N N . THR A 1 109 ? 10.293 5.074 -16.350 1.00 74.94 109 THR A N 1
ATOM 882 C CA . THR A 1 109 ? 9.867 3.682 -16.119 1.00 74.94 109 THR A CA 1
ATOM 883 C C . THR A 1 109 ? 10.154 3.175 -14.712 1.00 74.94 109 THR A C 1
ATOM 885 O O . THR A 1 109 ? 9.803 2.040 -14.406 1.00 74.94 109 THR A O 1
ATOM 888 N N . SER A 1 110 ? 10.801 3.976 -13.864 1.00 87.81 110 SER A N 1
ATOM 889 C CA . SER A 1 110 ? 11.267 3.533 -12.552 1.00 87.81 110 SER A CA 1
ATOM 890 C C . SER A 1 110 ? 11.130 4.637 -11.503 1.00 87.81 110 SER A C 1
ATOM 892 O O . SER A 1 110 ? 11.553 5.761 -11.756 1.00 87.81 110 SER A O 1
ATOM 894 N N . ALA A 1 111 ? 10.584 4.305 -10.339 1.00 92.12 111 ALA A N 1
ATOM 895 C CA . ALA A 1 111 ? 10.399 5.184 -9.191 1.00 92.12 111 ALA A CA 1
ATOM 896 C C . ALA A 1 111 ? 11.591 5.095 -8.224 1.00 92.12 111 ALA A C 1
ATOM 898 O O . ALA A 1 111 ? 12.092 3.997 -7.953 1.00 92.12 111 ALA A O 1
ATOM 899 N N . THR A 1 112 ? 12.046 6.231 -7.692 1.00 93.50 112 THR A N 1
ATOM 900 C CA . THR A 1 112 ? 12.978 6.261 -6.553 1.00 93.50 112 THR A CA 1
ATOM 901 C C . THR A 1 112 ? 12.246 5.978 -5.237 1.00 93.50 112 THR A C 1
ATOM 903 O O . THR A 1 112 ? 11.033 5.760 -5.207 1.00 93.50 112 THR A O 1
ATOM 906 N N . TYR A 1 113 ? 12.980 5.972 -4.120 1.00 94.56 113 TYR A N 1
ATOM 907 C CA . TYR A 1 113 ? 12.371 5.818 -2.799 1.00 94.56 113 TYR A CA 1
ATOM 908 C C . TYR A 1 113 ? 11.422 6.981 -2.469 1.00 94.56 113 TYR A C 1
ATOM 910 O O . TYR A 1 113 ? 10.353 6.770 -1.903 1.00 94.56 113 TYR A O 1
ATOM 918 N N . GLU A 1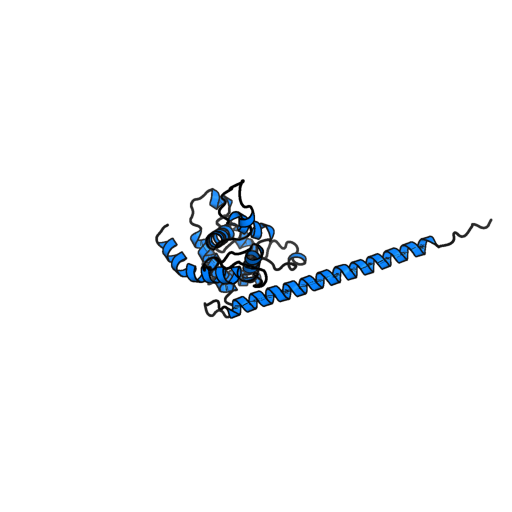 114 ? 11.783 8.200 -2.861 1.00 94.38 114 GLU A N 1
ATOM 919 C CA . GLU A 1 114 ? 10.957 9.393 -2.683 1.00 94.38 114 GLU A CA 1
ATOM 920 C C . GLU A 1 114 ? 9.661 9.292 -3.500 1.00 94.38 114 GLU A C 1
ATOM 922 O O . GLU A 1 114 ? 8.581 9.507 -2.951 1.00 94.38 114 GLU A O 1
ATOM 927 N N . ASP A 1 115 ? 9.750 8.863 -4.765 1.00 94.75 115 ASP A N 1
ATOM 928 C CA . ASP A 1 115 ? 8.573 8.624 -5.612 1.00 94.75 115 ASP A CA 1
ATOM 929 C C . ASP A 1 115 ? 7.669 7.512 -5.032 1.00 94.75 115 ASP A C 1
ATOM 931 O O . ASP A 1 115 ? 6.448 7.548 -5.193 1.00 94.75 115 ASP A O 1
ATOM 935 N N . PHE A 1 116 ? 8.241 6.516 -4.341 1.00 96.44 116 PHE A N 1
ATOM 936 C CA . PHE A 1 116 ? 7.480 5.480 -3.632 1.00 96.44 116 PHE A CA 1
ATOM 937 C C . PHE A 1 116 ? 6.724 6.041 -2.419 1.00 96.44 116 PHE A C 1
ATOM 939 O O . PHE A 1 116 ? 5.552 5.716 -2.229 1.00 96.44 116 PHE A O 1
ATOM 946 N N . LEU A 1 117 ? 7.350 6.908 -1.616 1.00 95.44 117 LEU A N 1
ATOM 947 C CA . LEU A 1 117 ? 6.674 7.577 -0.496 1.00 95.44 117 LEU A CA 1
ATOM 948 C C . LEU A 1 117 ? 5.535 8.487 -0.982 1.00 95.44 117 LEU A C 1
ATOM 950 O O . LEU A 1 117 ? 4.444 8.489 -0.405 1.00 95.44 117 LEU A O 1
ATOM 954 N N . GLU A 1 118 ? 5.761 9.209 -2.077 1.00 94.12 118 GLU A N 1
ATOM 955 C CA . GLU A 1 118 ? 4.736 10.015 -2.741 1.00 94.12 118 GLU A CA 1
ATOM 956 C C . GLU A 1 118 ? 3.586 9.133 -3.263 1.00 94.12 118 GLU A C 1
ATOM 958 O O . GLU A 1 118 ? 2.412 9.457 -3.078 1.00 94.12 118 GLU A O 1
ATOM 963 N N . ALA A 1 119 ? 3.891 7.962 -3.837 1.00 96.00 119 ALA A N 1
ATOM 964 C CA . ALA A 1 119 ? 2.874 7.011 -4.289 1.00 96.00 119 ALA A CA 1
ATOM 965 C C . ALA A 1 119 ? 2.003 6.501 -3.130 1.00 96.00 119 ALA A C 1
ATOM 967 O O . ALA A 1 119 ? 0.781 6.435 -3.266 1.00 96.00 119 ALA A O 1
ATOM 968 N N . LEU A 1 120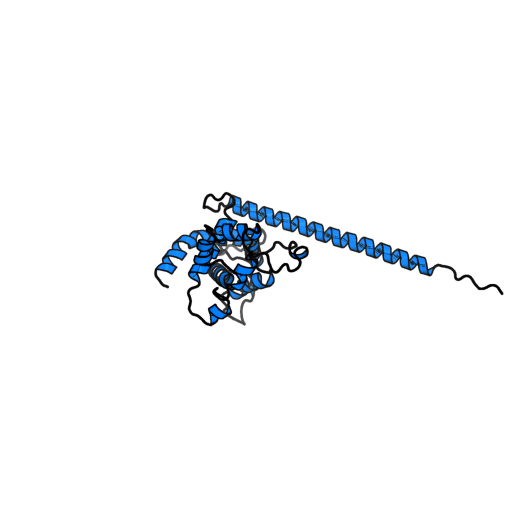 ? 2.599 6.180 -1.973 1.00 96.25 120 LEU A N 1
ATOM 969 C CA . LEU A 1 120 ? 1.849 5.794 -0.768 1.00 96.25 120 LEU A CA 1
ATOM 970 C C . LEU A 1 120 ? 0.934 6.921 -0.276 1.00 96.25 120 LEU A C 1
ATOM 972 O O . LEU A 1 120 ? -0.194 6.672 0.150 1.00 96.25 120 LEU A O 1
ATOM 976 N N . THR A 1 121 ? 1.395 8.162 -0.372 1.00 93.50 121 THR A N 1
ATOM 977 C CA . THR A 1 121 ? 0.609 9.334 0.022 1.00 93.50 121 THR A CA 1
ATOM 978 C C . THR A 1 121 ? -0.601 9.497 -0.899 1.00 93.50 121 THR A C 1
ATOM 980 O O . THR A 1 121 ? -1.734 9.579 -0.432 1.00 93.50 121 THR A O 1
ATOM 983 N N . ARG A 1 122 ? -0.399 9.381 -2.214 1.00 92.81 122 ARG A N 1
ATOM 984 C CA . ARG A 1 122 ? -1.479 9.399 -3.213 1.00 92.81 122 ARG A CA 1
ATOM 985 C C . ARG A 1 122 ? -2.439 8.218 -3.100 1.00 92.81 122 ARG A C 1
ATOM 987 O O . ARG A 1 122 ? -3.610 8.354 -3.440 1.00 92.81 122 ARG A O 1
ATOM 994 N N . LEU A 1 123 ? -1.992 7.053 -2.625 1.00 93.62 123 LEU A N 1
ATOM 995 C CA . LEU A 1 123 ? -2.909 5.943 -2.346 1.00 93.62 123 LEU A CA 1
ATOM 996 C C . LEU A 1 123 ? -3.944 6.326 -1.292 1.00 93.62 123 LEU A C 1
ATOM 998 O O . LEU A 1 123 ? -5.104 5.952 -1.446 1.00 93.62 123 LEU A O 1
ATOM 1002 N N . CYS A 1 124 ? -3.556 7.098 -0.275 1.00 91.88 124 CYS A N 1
ATOM 1003 C CA . CYS A 1 124 ? -4.462 7.525 0.790 1.00 91.88 124 CYS A CA 1
ATOM 1004 C C . CYS A 1 124 ? -5.652 8.344 0.264 1.00 91.88 124 CYS A C 1
ATOM 1006 O O . CYS A 1 124 ? -6.704 8.320 0.891 1.00 91.88 124 CYS A O 1
ATOM 1008 N N . THR A 1 125 ? -5.521 9.013 -0.891 1.00 88.88 125 THR A N 1
ATOM 1009 C CA . THR A 1 125 ? -6.620 9.769 -1.527 1.00 88.88 125 THR A CA 1
ATOM 1010 C C . THR A 1 125 ? -7.398 8.969 -2.573 1.00 88.88 125 THR A C 1
ATOM 1012 O O . THR A 1 125 ? -8.396 9.442 -3.126 1.00 88.88 125 THR A O 1
ATOM 1015 N N . ARG A 1 126 ? -6.958 7.735 -2.857 1.00 88.12 126 ARG A N 1
ATOM 1016 C CA . ARG A 1 126 ? -7.552 6.834 -3.858 1.00 88.12 126 ARG A CA 1
ATOM 1017 C C . ARG A 1 126 ? -8.262 5.635 -3.258 1.00 88.12 126 ARG A C 1
ATOM 1019 O O . ARG A 1 126 ? -9.147 5.091 -3.912 1.00 88.12 126 ARG A O 1
ATOM 1026 N N . ILE A 1 127 ? -7.884 5.225 -2.054 1.00 87.75 127 ILE A N 1
ATOM 1027 C CA . ILE A 1 127 ? -8.542 4.139 -1.337 1.00 87.75 127 ILE A CA 1
ATOM 1028 C C . ILE A 1 127 ? -9.231 4.686 -0.095 1.00 87.75 127 ILE A C 1
ATOM 1030 O O . ILE A 1 127 ? -8.735 5.593 0.568 1.00 87.75 127 ILE A O 1
ATOM 1034 N N . THR A 1 128 ? -10.373 4.108 0.249 1.00 85.56 128 THR A N 1
ATOM 1035 C CA . THR A 1 128 ? -11.074 4.478 1.474 1.00 85.56 128 THR A CA 1
ATOM 1036 C C . THR A 1 128 ? -10.456 3.757 2.664 1.00 85.56 128 THR A C 1
ATOM 1038 O O . THR A 1 128 ? -10.484 2.529 2.735 1.00 85.56 128 THR A O 1
ATOM 1041 N N . LEU A 1 129 ? -9.916 4.520 3.613 1.00 89.19 129 LEU A N 1
ATOM 1042 C CA . LEU A 1 129 ? -9.360 4.006 4.864 1.00 89.19 129 LEU A CA 1
ATOM 1043 C C . LEU A 1 129 ? -10.295 4.320 6.040 1.00 89.19 129 LEU A C 1
ATOM 1045 O O . LEU A 1 129 ? -10.950 5.365 6.036 1.00 89.19 129 LEU A O 1
ATOM 1049 N N . PRO A 1 130 ? -10.376 3.444 7.057 1.00 89.56 130 PRO A N 1
ATOM 1050 C CA . PRO A 1 130 ? -11.143 3.732 8.258 1.00 89.56 130 PRO A CA 1
ATOM 1051 C C . PRO A 1 130 ? -10.460 4.835 9.069 1.00 89.56 130 PRO A C 1
ATOM 1053 O O . PRO A 1 130 ? -9.255 4.772 9.314 1.00 89.56 130 PRO A O 1
ATOM 1056 N N . SER A 1 131 ? -11.235 5.817 9.532 1.00 88.31 131 SER A N 1
ATOM 1057 C CA . SER A 1 131 ? -10.714 6.825 10.458 1.00 88.31 131 SER A CA 1
ATOM 1058 C C . SER A 1 131 ? -10.437 6.213 11.842 1.00 88.31 131 SER A C 1
ATOM 1060 O O . SER A 1 131 ? -11.020 5.174 12.190 1.00 88.31 131 SER A O 1
ATOM 1062 N N . PRO A 1 132 ? -9.597 6.846 12.678 1.00 88.56 132 PRO A N 1
ATOM 1063 C CA . PRO A 1 132 ? -9.370 6.401 14.054 1.00 88.56 132 PRO A CA 1
ATOM 1064 C C . PRO A 1 132 ? -10.664 6.276 14.879 1.00 88.56 132 PRO A C 1
ATOM 1066 O O . PRO A 1 132 ? -10.820 5.341 15.671 1.00 88.56 132 PRO A O 1
ATOM 1069 N N . GLU A 1 133 ? -11.628 7.176 14.673 1.00 89.50 133 GLU A N 1
ATOM 1070 C CA . GLU A 1 133 ? -12.943 7.147 15.325 1.00 89.50 133 GLU A CA 1
ATOM 1071 C C . GLU A 1 133 ? -13.734 5.914 14.901 1.00 89.50 133 GLU A C 1
ATOM 1073 O O . GLU A 1 133 ? -14.359 5.267 15.744 1.00 89.50 133 GLU A O 1
ATOM 1078 N N . LEU A 1 134 ? -13.671 5.566 13.613 1.00 88.06 134 LEU A N 1
ATOM 1079 C CA . LEU A 1 134 ? -14.342 4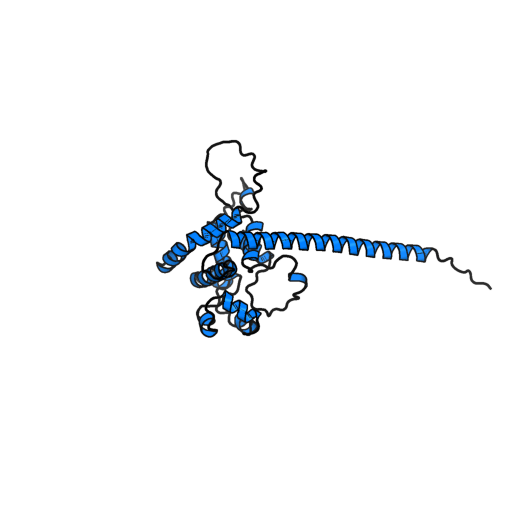.397 13.065 1.00 88.06 134 LEU A CA 1
ATOM 1080 C C . LEU A 1 134 ? -13.734 3.111 13.634 1.00 88.06 134 LEU A C 1
ATOM 1082 O O . LEU A 1 134 ? -14.461 2.253 14.134 1.00 88.06 134 LEU A O 1
ATOM 1086 N N . LEU A 1 135 ? -12.402 3.007 13.669 1.00 91.12 135 LEU A N 1
ATOM 1087 C CA . LEU A 1 135 ? -11.714 1.877 14.303 1.00 91.12 135 LEU A CA 1
ATOM 1088 C C . LEU A 1 135 ? -12.144 1.715 15.770 1.00 91.12 135 LEU A C 1
ATOM 1090 O O . LEU A 1 135 ? -12.477 0.611 16.209 1.00 91.12 135 LEU A O 1
ATOM 1094 N N . LYS A 1 136 ? -12.236 2.823 16.515 1.00 91.81 136 LYS A N 1
ATOM 1095 C CA . LYS A 1 136 ? -12.698 2.828 17.910 1.00 91.81 136 LYS A CA 1
ATOM 1096 C C . LYS A 1 136 ? -14.167 2.421 18.048 1.00 91.81 136 LYS A C 1
ATOM 1098 O O . LYS A 1 136 ? -14.485 1.621 18.929 1.00 91.81 136 LYS A O 1
ATOM 1103 N N . GLN A 1 137 ? -15.052 2.946 17.201 1.00 90.56 137 GLN A N 1
ATOM 1104 C CA . GLN A 1 137 ? -16.485 2.635 17.202 1.00 90.56 137 GLN A CA 1
ATOM 1105 C C . GLN A 1 137 ? -16.729 1.137 16.997 1.00 90.56 137 GLN A C 1
ATOM 1107 O O . GLN A 1 137 ? -17.521 0.532 17.722 1.00 90.56 137 GLN A O 1
ATOM 1112 N N . TYR A 1 138 ? -16.007 0.537 16.053 1.00 90.50 138 TYR A N 1
ATOM 1113 C CA . TYR A 1 138 ? -16.120 -0.880 15.715 1.00 90.50 138 TYR A CA 1
ATOM 1114 C C . TYR A 1 138 ? -15.230 -1.785 16.577 1.00 90.50 138 TYR A C 1
ATOM 1116 O O . TYR A 1 138 ? -15.239 -3.001 16.413 1.00 90.50 138 TYR A O 1
ATOM 1124 N N . LYS A 1 139 ? -14.502 -1.217 17.551 1.00 94.44 139 LYS A N 1
ATOM 1125 C CA . LYS A 1 139 ? -13.562 -1.934 18.430 1.00 94.44 139 LYS A CA 1
ATOM 1126 C C . LYS A 1 139 ? -12.491 -2.714 17.651 1.00 94.44 139 LYS A C 1
ATOM 1128 O O . LYS A 1 139 ? -11.947 -3.696 18.160 1.00 94.44 139 LYS A O 1
ATOM 1133 N N . ALA A 1 140 ? -12.168 -2.261 16.444 1.00 94.00 140 ALA A N 1
ATOM 1134 C CA . ALA A 1 140 ? -11.108 -2.824 15.630 1.00 94.00 140 ALA A CA 1
ATOM 1135 C C . ALA A 1 140 ? -9.761 -2.257 16.092 1.00 94.00 140 ALA A C 1
ATOM 1137 O O . ALA A 1 140 ? -9.589 -1.047 16.227 1.00 94.00 140 ALA A O 1
ATOM 1138 N N . LYS A 1 141 ? -8.792 -3.140 16.351 1.00 95.06 141 LYS A N 1
ATOM 1139 C CA . LYS A 1 141 ? -7.450 -2.724 16.797 1.00 95.06 141 LYS A CA 1
ATOM 1140 C C . LYS A 1 141 ? -6.583 -2.197 15.654 1.00 95.06 141 LYS A C 1
ATOM 1142 O O . LYS A 1 141 ? -5.628 -1.476 15.912 1.00 95.06 141 LYS A O 1
ATOM 1147 N N . SER A 1 142 ? -6.901 -2.578 14.421 1.00 95.12 142 SER A N 1
ATOM 1148 C CA . SER A 1 142 ? -6.207 -2.137 13.217 1.00 95.12 142 SER A CA 1
ATOM 1149 C C . SER A 1 142 ? -7.150 -2.126 12.019 1.00 95.12 142 SER A C 1
ATOM 1151 O O . SER A 1 142 ? -8.216 -2.752 12.044 1.00 95.12 142 SER A O 1
ATOM 1153 N N . ALA A 1 143 ? -6.740 -1.437 10.952 1.00 93.75 143 ALA A N 1
ATOM 1154 C CA . ALA A 1 143 ? -7.476 -1.423 9.692 1.00 93.75 143 ALA A CA 1
ATOM 1155 C C . ALA A 1 143 ? -7.608 -2.820 9.077 1.00 93.75 143 ALA A C 1
ATOM 1157 O O . ALA A 1 143 ? -8.635 -3.121 8.479 1.00 93.75 143 ALA A O 1
ATOM 1158 N N . LYS A 1 144 ? -6.617 -3.703 9.260 1.00 94.69 144 LYS A N 1
ATOM 1159 C CA . LYS A 1 144 ? -6.721 -5.081 8.772 1.00 94.69 144 LYS A CA 1
ATOM 1160 C C . LYS A 1 144 ? -7.886 -5.812 9.434 1.00 94.69 144 LYS A C 1
ATOM 1162 O O . LYS A 1 144 ? -8.729 -6.345 8.728 1.00 94.69 144 LYS A O 1
ATOM 1167 N N . ILE A 1 145 ? -7.949 -5.804 10.769 1.00 94.38 145 ILE A N 1
ATOM 1168 C CA . ILE A 1 145 ? -9.026 -6.476 11.519 1.00 94.38 145 ILE A CA 1
ATOM 1169 C C . ILE A 1 145 ? -10.387 -5.904 11.125 1.00 94.38 145 ILE A C 1
ATOM 1171 O O . ILE A 1 145 ? -11.339 -6.649 10.933 1.00 94.38 145 ILE A O 1
ATOM 1175 N N . PHE A 1 146 ? -10.456 -4.585 10.965 1.00 92.94 146 PHE A N 1
ATOM 1176 C CA . PHE A 1 146 ? -11.657 -3.909 10.504 1.00 92.94 146 PHE A CA 1
ATOM 1177 C C . PHE A 1 146 ? -12.130 -4.424 9.137 1.00 92.94 146 PHE A C 1
ATOM 1179 O O . PHE A 1 146 ? -13.290 -4.805 8.999 1.00 92.94 146 PHE A O 1
ATOM 1186 N N . PHE A 1 147 ? -11.243 -4.478 8.139 1.00 91.25 147 PHE A N 1
ATOM 1187 C CA . PHE A 1 147 ? -11.602 -4.974 6.811 1.00 91.25 147 PHE A CA 1
ATOM 1188 C C . PHE A 1 147 ? -11.904 -6.475 6.810 1.00 91.25 147 PHE A C 1
ATOM 1190 O O . PHE A 1 147 ? -12.848 -6.886 6.146 1.00 91.25 147 PHE A O 1
ATOM 1197 N N . ASP A 1 148 ? -11.190 -7.276 7.605 1.00 91.62 148 ASP A N 1
ATOM 1198 C CA . ASP A 1 148 ? -11.490 -8.701 7.779 1.00 91.62 148 ASP A CA 1
ATOM 1199 C C . ASP A 1 148 ? -12.905 -8.906 8.365 1.00 91.62 148 ASP A C 1
ATOM 1201 O O . ASP A 1 148 ? -13.627 -9.817 7.959 1.00 91.62 148 ASP A O 1
ATOM 1205 N N . ASP A 1 149 ? -13.330 -8.051 9.303 1.00 92.00 149 ASP A N 1
ATOM 1206 C CA . ASP A 1 149 ? -14.672 -8.088 9.894 1.00 92.00 149 ASP A CA 1
ATOM 1207 C C . ASP A 1 149 ? -15.761 -7.659 8.896 1.00 92.00 149 ASP A C 1
ATOM 1209 O O . ASP A 1 149 ? -16.846 -8.250 8.883 1.00 92.00 149 ASP A O 1
ATOM 1213 N N . VAL A 1 150 ? -15.470 -6.680 8.032 1.00 88.81 150 VAL A N 1
ATOM 1214 C CA . VAL A 1 150 ? -16.342 -6.283 6.911 1.00 88.81 150 VAL A CA 1
ATOM 1215 C C . VAL A 1 150 ? -16.473 -7.421 5.899 1.00 88.81 150 VAL A C 1
ATOM 1217 O O . VAL A 1 150 ? -17.591 -7.800 5.556 1.00 88.81 150 VAL A O 1
ATOM 1220 N N . ASP A 1 151 ? -15.358 -8.019 5.476 1.00 86.12 151 ASP A N 1
ATOM 1221 C CA . ASP A 1 151 ? -15.334 -9.130 4.518 1.00 86.12 151 ASP A CA 1
ATOM 1222 C C . ASP A 1 151 ? -16.031 -10.385 5.080 1.00 86.12 151 ASP A C 1
ATOM 1224 O O . ASP A 1 151 ? -16.642 -11.155 4.336 1.00 86.12 151 ASP A O 1
ATOM 1228 N N . ALA A 1 152 ? -16.007 -10.572 6.404 1.00 89.94 152 ALA A N 1
ATOM 1229 C CA . ALA A 1 152 ? -16.758 -11.612 7.107 1.00 89.94 152 ALA A CA 1
ATOM 1230 C C . ALA A 1 152 ? -18.252 -11.279 7.314 1.00 89.94 152 ALA A C 1
ATOM 1232 O O . ALA A 1 152 ? -18.975 -12.077 7.915 1.00 89.94 152 ALA A O 1
ATOM 1233 N N . GLY A 1 153 ? -18.722 -10.110 6.866 1.00 89.44 153 GLY A N 1
ATOM 1234 C CA . GLY A 1 153 ? -20.112 -9.667 6.988 1.00 89.44 153 GLY A CA 1
ATOM 1235 C C . GLY A 1 153 ? -20.535 -9.270 8.407 1.00 89.44 153 GLY A C 1
ATOM 1236 O O . GLY A 1 153 ? -21.730 -9.215 8.696 1.00 89.44 153 GLY A O 1
ATOM 1237 N N . LYS A 1 154 ? -19.588 -9.002 9.318 1.00 90.56 154 LYS A N 1
ATOM 1238 C CA . LYS A 1 154 ? -19.900 -8.548 10.688 1.00 90.56 154 LYS A CA 1
ATOM 1239 C C . LYS A 1 154 ? -20.338 -7.085 10.730 1.00 90.56 154 LYS A C 1
ATOM 1241 O O . LYS A 1 154 ? -21.012 -6.670 11.676 1.00 90.56 154 LYS A O 1
ATOM 1246 N N . HIS A 1 155 ? -19.933 -6.301 9.735 1.00 84.44 155 HIS A N 1
ATOM 1247 C CA . HIS A 1 155 ? -20.242 -4.881 9.600 1.00 84.44 155 HIS A CA 1
ATOM 1248 C C . HIS A 1 155 ? -20.793 -4.604 8.202 1.00 84.44 155 HIS A C 1
ATOM 1250 O O . HIS A 1 155 ? -20.362 -5.218 7.228 1.00 84.44 155 HIS A O 1
ATOM 1256 N N . ASP A 1 156 ? -21.748 -3.679 8.100 1.00 80.56 156 ASP A N 1
ATOM 1257 C CA . ASP A 1 156 ? -22.290 -3.258 6.810 1.00 80.56 156 ASP A CA 1
ATOM 1258 C C . ASP A 1 156 ? -21.279 -2.346 6.100 1.00 80.56 156 ASP A C 1
ATOM 1260 O O . ASP A 1 156 ? -21.194 -1.145 6.378 1.00 80.56 156 ASP A O 1
ATOM 1264 N N . GLY A 1 157 ? -20.496 -2.926 5.185 1.00 66.75 157 GLY A N 1
ATOM 1265 C CA . GLY A 1 157 ? -19.498 -2.209 4.385 1.00 66.75 157 GLY A CA 1
ATOM 1266 C C . GLY A 1 157 ? -20.080 -1.020 3.607 1.00 66.75 157 GLY A C 1
ATOM 1267 O O . GLY A 1 157 ? -19.386 -0.022 3.401 1.00 66.75 157 GLY A O 1
ATOM 1268 N N . ALA A 1 158 ? -21.373 -1.062 3.252 1.00 62.66 158 ALA A N 1
ATOM 1269 C CA . ALA A 1 158 ? -22.039 0.009 2.515 1.00 62.66 158 ALA A CA 1
ATOM 1270 C C . ALA A 1 158 ? -22.290 1.264 3.370 1.00 62.66 158 ALA A C 1
ATOM 1272 O O . ALA A 1 158 ? -22.355 2.369 2.827 1.00 62.66 158 ALA A O 1
ATOM 1273 N N . VAL A 1 159 ? -22.399 1.133 4.696 1.00 60.84 159 VAL A N 1
ATOM 1274 C CA . VAL A 1 159 ? -22.499 2.286 5.610 1.00 60.84 159 VAL A CA 1
ATOM 1275 C C . VAL A 1 159 ? -21.147 2.994 5.730 1.00 60.84 159 VAL A C 1
ATOM 1277 O O . VAL A 1 159 ? -21.098 4.221 5.829 1.00 60.84 159 VAL A O 1
ATOM 1280 N N . MET A 1 160 ? -20.051 2.240 5.633 1.00 61.53 160 MET A N 1
ATOM 1281 C CA . MET A 1 160 ? -18.686 2.748 5.817 1.00 61.53 160 MET A CA 1
ATOM 1282 C C . MET A 1 160 ? -18.246 3.649 4.661 1.00 61.53 160 MET A C 1
ATOM 1284 O O . MET A 1 160 ? -17.678 4.708 4.901 1.00 61.53 160 MET A O 1
ATOM 1288 N N . LEU A 1 161 ? -18.598 3.279 3.424 1.00 58.16 161 LEU A N 1
ATOM 1289 C CA . LEU A 1 161 ? -18.299 4.045 2.204 1.00 58.16 161 LEU A CA 1
ATOM 1290 C C . LEU A 1 161 ? -19.273 5.213 1.946 1.00 58.16 161 LEU A C 1
ATOM 1292 O O . LEU A 1 161 ? -18.985 6.111 1.159 1.00 58.16 161 LEU A O 1
ATOM 1296 N N . ARG A 1 162 ? -20.449 5.227 2.590 1.00 57.94 162 ARG A N 1
ATOM 1297 C CA . ARG A 1 162 ? -21.394 6.360 2.496 1.00 57.94 162 ARG A CA 1
ATOM 1298 C C . ARG A 1 162 ? -21.092 7.462 3.504 1.00 57.94 162 ARG A C 1
ATOM 1300 O O . ARG A 1 162 ? -21.413 8.619 3.248 1.00 57.94 162 ARG A O 1
ATOM 1307 N N . GLN A 1 163 ? -20.479 7.125 4.638 1.00 54.38 163 GLN A N 1
ATOM 1308 C CA . GLN A 1 163 ? -20.035 8.116 5.622 1.00 54.38 163 GLN A CA 1
ATOM 1309 C C . GLN A 1 163 ? -18.747 8.842 5.198 1.00 54.38 163 GLN A C 1
ATOM 1311 O O . GLN A 1 163 ? -18.457 9.912 5.725 1.00 54.38 163 GLN A O 1
ATOM 1316 N N . THR A 1 164 ? -18.019 8.336 4.197 1.00 51.97 164 THR A N 1
ATOM 1317 C CA . THR A 1 164 ? -16.725 8.870 3.732 1.00 51.97 164 THR A CA 1
ATOM 1318 C C . THR A 1 164 ? -16.791 10.115 2.846 1.00 51.97 164 THR A C 1
ATOM 1320 O O . THR A 1 164 ? -15.792 10.465 2.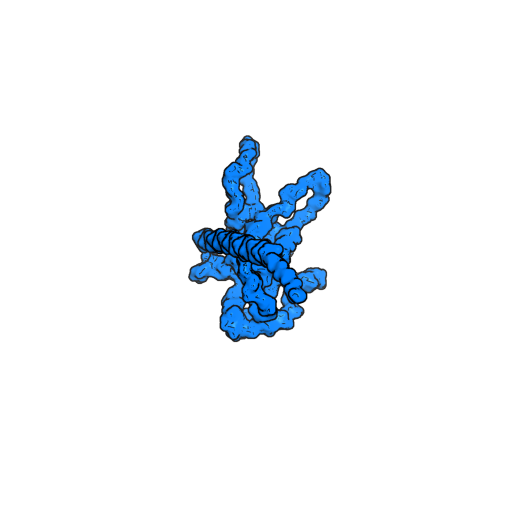228 1.00 51.97 164 THR A O 1
ATOM 1323 N N . ASN A 1 165 ? -17.882 10.887 2.900 1.00 49.59 165 ASN A N 1
ATOM 1324 C CA . ASN A 1 165 ? -17.779 12.331 2.633 1.00 49.59 165 ASN A CA 1
ATOM 1325 C C . ASN A 1 165 ? -16.917 13.063 3.694 1.00 49.59 165 ASN A C 1
ATOM 1327 O O . ASN A 1 165 ? -16.702 14.264 3.573 1.00 49.59 165 ASN A O 1
ATOM 1331 N N . SER A 1 166 ? -16.424 12.365 4.727 1.00 52.41 166 SER A N 1
ATOM 1332 C CA . SER A 1 166 ? -15.451 12.872 5.704 1.00 52.41 166 SER A CA 1
ATOM 1333 C C . SER A 1 166 ? -13.984 12.503 5.421 1.00 52.41 166 SER A C 1
ATOM 1335 O O . SER A 1 166 ? -13.101 13.059 6.073 1.00 52.41 166 SER A O 1
ATOM 1337 N N . GLY A 1 167 ? -13.701 11.583 4.489 1.00 60.50 167 GLY A N 1
ATOM 1338 C CA . GLY A 1 167 ? -12.333 11.138 4.183 1.00 60.50 167 GLY A CA 1
ATOM 1339 C C . GLY A 1 167 ? -11.556 12.121 3.298 1.00 60.50 167 GLY A C 1
ATOM 1340 O O . GLY A 1 167 ? -12.151 12.960 2.623 1.00 60.50 167 GLY A O 1
ATOM 1341 N N . MET A 1 168 ? -10.222 12.013 3.281 1.00 67.31 168 MET A N 1
ATOM 1342 C CA . MET A 1 168 ? -9.370 12.766 2.352 1.00 67.31 168 MET A CA 1
ATOM 1343 C C . MET A 1 168 ? -9.574 12.230 0.928 1.00 67.31 168 MET A C 1
ATOM 1345 O O . MET A 1 168 ? -9.042 11.184 0.565 1.00 67.31 168 MET A O 1
ATOM 1349 N N . THR A 1 169 ? -10.397 12.906 0.128 1.00 77.56 169 THR A N 1
ATOM 1350 C CA . THR A 1 169 ? -10.541 12.626 -1.308 1.00 77.56 169 THR A CA 1
ATOM 1351 C C . THR A 1 169 ? -9.516 13.428 -2.103 1.00 77.56 169 THR A C 1
ATOM 1353 O O . THR A 1 169 ? -8.962 14.397 -1.593 1.00 77.56 169 THR A O 1
ATOM 1356 N N . TRP A 1 170 ? -9.291 13.076 -3.371 1.00 78.88 170 TRP A N 1
ATOM 1357 C CA . TRP A 1 170 ? -8.424 13.880 -4.243 1.00 78.88 170 TRP A CA 1
ATOM 1358 C C . TRP A 1 170 ? -8.935 15.324 -4.403 1.00 78.88 170 TRP A C 1
ATOM 1360 O O . TRP A 1 170 ? -8.132 16.242 -4.464 1.00 78.88 170 TRP A O 1
ATOM 1370 N N . GLN A 1 171 ? -10.258 15.548 -4.410 1.00 82.06 171 GLN A N 1
ATOM 1371 C CA . GLN A 1 171 ? -10.809 16.909 -4.437 1.00 82.06 171 GLN A CA 1
ATOM 1372 C C . GLN A 1 171 ? -10.513 17.654 -3.136 1.00 82.06 171 GLN A C 1
ATOM 1374 O O . GLN A 1 171 ? -10.092 18.803 -3.163 1.00 82.06 171 GLN A O 1
ATOM 1379 N N . LYS A 1 172 ? -10.700 16.990 -1.988 1.00 81.94 172 LYS A N 1
ATOM 1380 C CA . LYS A 1 172 ? -10.428 17.595 -0.682 1.00 81.94 172 LYS A CA 1
ATOM 1381 C C . LYS A 1 172 ? -8.935 17.886 -0.500 1.00 81.94 172 LYS A C 1
ATOM 1383 O O . LYS A 1 172 ? -8.593 18.895 0.098 1.00 81.94 172 LYS A O 1
ATOM 1388 N N . GLU A 1 173 ? -8.058 17.041 -1.036 1.00 83.56 173 GLU A N 1
ATOM 1389 C CA . GLU A 1 173 ? -6.611 17.284 -1.091 1.00 83.56 173 GLU A CA 1
ATOM 1390 C C . GLU A 1 173 ? -6.267 18.546 -1.892 1.00 83.56 173 GLU A C 1
ATOM 1392 O O . GLU A 1 173 ? -5.402 19.308 -1.478 1.00 83.56 173 GLU A O 1
ATOM 1397 N N . GLU A 1 174 ? -6.957 18.806 -3.005 1.00 84.31 174 GLU A N 1
ATOM 1398 C CA . GLU A 1 174 ? -6.762 20.035 -3.789 1.00 84.31 174 GLU A CA 1
ATOM 1399 C C . GLU A 1 174 ? -7.358 21.281 -3.109 1.00 84.31 174 GLU A C 1
ATOM 1401 O O . GLU A 1 174 ? -6.858 22.391 -3.297 1.00 84.31 174 GLU A O 1
ATOM 1406 N N . GLU A 1 175 ? -8.430 21.113 -2.332 1.00 88.00 175 GLU A N 1
ATOM 1407 C CA . GLU A 1 175 ? -9.174 22.208 -1.696 1.00 88.00 175 GLU A CA 1
ATOM 1408 C C . GLU A 1 175 ? -8.703 22.543 -0.272 1.00 88.00 175 GLU A C 1
ATOM 1410 O O . GLU A 1 175 ? -9.031 23.615 0.244 1.00 88.00 175 GLU A O 1
ATOM 1415 N N . THR A 1 176 ? -7.972 21.643 0.392 1.00 84.88 176 THR A N 1
ATOM 1416 C CA . THR A 1 176 ? -7.608 21.773 1.810 1.00 84.88 176 THR A CA 1
ATOM 1417 C C . THR A 1 176 ? -6.128 21.499 2.056 1.00 84.88 176 THR A C 1
ATOM 1419 O O . THR A 1 176 ? -5.552 20.570 1.506 1.00 84.88 176 THR A O 1
ATOM 1422 N N . ASP A 1 177 ? -5.535 22.250 2.986 1.00 84.62 177 ASP A N 1
ATOM 1423 C CA . ASP A 1 177 ? -4.179 22.004 3.499 1.00 84.62 177 ASP A CA 1
ATOM 1424 C C . ASP A 1 177 ? -4.176 20.996 4.674 1.00 84.62 177 ASP A C 1
ATOM 1426 O O . ASP A 1 177 ? -3.288 21.018 5.535 1.00 84.62 177 ASP A O 1
ATOM 1430 N N . GLU A 1 178 ? -5.205 20.145 4.781 1.00 84.44 178 GLU A N 1
ATOM 1431 C CA . GLU A 1 178 ? -5.295 19.170 5.868 1.00 84.44 178 GLU A CA 1
ATOM 1432 C C . GLU A 1 178 ? -4.178 18.117 5.743 1.00 84.44 178 GLU A C 1
ATOM 1434 O O . GLU A 1 178 ? -3.933 17.571 4.664 1.00 84.44 178 GLU A O 1
ATOM 1439 N N . PRO A 1 179 ? -3.476 17.789 6.841 1.00 84.81 179 PRO A N 1
ATOM 1440 C CA . PRO A 1 179 ? -2.383 16.834 6.785 1.00 84.81 179 PRO A CA 1
ATOM 1441 C C . PRO A 1 179 ? -2.911 15.409 6.577 1.00 84.81 179 PRO A C 1
ATOM 1443 O O . PRO A 1 179 ? -3.685 14.888 7.373 1.00 84.81 179 PRO A O 1
ATOM 1446 N N . ILE A 1 180 ? -2.382 14.715 5.571 1.00 89.12 180 ILE A N 1
ATOM 1447 C CA . ILE A 1 180 ? -2.732 13.318 5.255 1.00 89.12 180 ILE A CA 1
ATOM 1448 C C . ILE A 1 180 ? -2.105 12.278 6.204 1.00 89.12 180 ILE A C 1
ATOM 1450 O O . ILE A 1 180 ? -2.259 11.071 6.015 1.00 89.12 180 ILE A O 1
ATOM 1454 N N . ILE A 1 181 ? -1.385 12.730 7.235 1.00 90.06 181 ILE A N 1
ATOM 1455 C CA . ILE A 1 181 ? -0.575 11.875 8.111 1.00 90.06 181 ILE A CA 1
ATOM 1456 C C . ILE A 1 181 ? -1.383 10.772 8.797 1.00 90.06 181 ILE A C 1
ATOM 1458 O O . ILE A 1 181 ? -0.913 9.643 8.851 1.00 90.06 181 ILE A O 1
ATOM 1462 N N . GLU A 1 182 ? -2.603 11.058 9.253 1.00 89.75 182 GLU A N 1
ATOM 1463 C CA . GLU A 1 182 ? -3.446 10.060 9.925 1.00 89.75 182 GLU A CA 1
ATOM 1464 C C . GLU A 1 182 ? -3.884 8.953 8.957 1.00 89.75 182 GLU A C 1
ATOM 1466 O O . GLU A 1 182 ? -3.876 7.770 9.293 1.00 89.75 182 GLU A O 1
ATOM 1471 N N . SER A 1 183 ? -4.207 9.321 7.714 1.00 90.69 183 SER A N 1
ATOM 1472 C CA . SER A 1 183 ? -4.542 8.341 6.674 1.00 90.69 183 SER A CA 1
ATOM 1473 C C . SER A 1 183 ? -3.319 7.509 6.293 1.00 90.69 183 SER A C 1
ATOM 1475 O O . SER A 1 183 ? -3.422 6.292 6.144 1.00 90.69 183 SER A O 1
ATOM 1477 N N . LEU A 1 184 ? -2.145 8.140 6.206 1.00 92.69 184 LEU A N 1
ATOM 1478 C CA . LEU A 1 184 ? -0.891 7.446 5.933 1.00 92.69 184 LEU A CA 1
ATOM 1479 C C . LEU A 1 184 ? -0.499 6.491 7.072 1.00 92.69 184 LEU A C 1
ATOM 1481 O O . LEU A 1 184 ? -0.048 5.380 6.804 1.00 92.69 184 LEU A O 1
ATOM 1485 N N . GLU A 1 185 ? -0.718 6.877 8.330 1.00 93.25 185 GLU A N 1
ATOM 1486 C CA . GLU A 1 185 ? -0.564 6.021 9.514 1.00 93.25 185 GLU A CA 1
ATOM 1487 C C . GLU A 1 185 ? -1.396 4.743 9.394 1.00 93.25 185 GLU A C 1
ATOM 1489 O O . GLU A 1 185 ? -0.874 3.630 9.531 1.00 93.25 185 GLU A O 1
ATOM 1494 N N . VAL A 1 186 ? -2.681 4.899 9.073 1.00 94.06 186 VAL A N 1
ATOM 1495 C CA . VAL A 1 186 ? -3.609 3.779 8.890 1.00 94.06 186 VAL A CA 1
ATOM 1496 C C . VAL A 1 186 ? -3.205 2.912 7.694 1.00 94.06 186 VAL A C 1
ATOM 1498 O O . VAL A 1 186 ? -3.218 1.683 7.803 1.00 94.06 186 VAL A O 1
ATOM 1501 N N . LEU A 1 187 ? -2.799 3.523 6.574 1.00 95.44 187 LEU A N 1
ATOM 1502 C CA . LEU A 1 187 ? -2.336 2.812 5.382 1.00 95.44 187 LEU A CA 1
ATOM 1503 C C . LEU A 1 187 ? -1.098 1.964 5.672 1.00 95.44 187 LEU A C 1
ATOM 1505 O O . LEU A 1 187 ? -1.062 0.783 5.326 1.00 95.44 187 LEU A O 1
ATOM 1509 N N . VAL A 1 188 ? -0.075 2.547 6.300 1.00 95.88 188 VAL A N 1
ATOM 1510 C CA . VAL A 1 188 ? 1.161 1.820 6.598 1.00 95.88 188 VAL A CA 1
ATOM 1511 C C . VAL A 1 188 ? 0.891 0.710 7.610 1.00 95.88 188 VAL A C 1
ATOM 1513 O O . VAL A 1 188 ? 1.370 -0.404 7.412 1.00 95.88 188 VAL A O 1
ATOM 1516 N N . GLY A 1 189 ? 0.063 0.955 8.631 1.00 95.38 189 GLY A N 1
ATOM 1517 C CA . GLY A 1 189 ? -0.384 -0.095 9.550 1.00 95.38 189 GLY A CA 1
ATOM 1518 C C . GLY A 1 189 ? -1.066 -1.259 8.821 1.00 95.38 189 GLY A C 1
ATOM 1519 O O . GLY A 1 189 ? -0.712 -2.415 9.037 1.00 95.38 189 GLY A O 1
ATOM 1520 N N . LEU A 1 190 ? -1.975 -0.961 7.886 1.00 95.94 190 LEU A N 1
ATOM 1521 C CA . LEU A 1 190 ? -2.634 -1.968 7.050 1.00 95.94 190 LEU A CA 1
ATOM 1522 C C . LEU A 1 190 ? -1.637 -2.767 6.197 1.00 95.94 190 LEU A C 1
ATOM 1524 O O . LEU A 1 190 ? -1.753 -3.989 6.105 1.00 95.94 190 LEU A O 1
ATOM 1528 N N . ILE A 1 191 ? -0.672 -2.088 5.569 1.00 96.44 191 ILE A N 1
ATOM 1529 C CA . ILE A 1 191 ? 0.379 -2.718 4.760 1.00 96.44 191 ILE A CA 1
ATOM 1530 C C . ILE A 1 191 ? 1.183 -3.700 5.614 1.00 96.44 191 ILE A C 1
ATOM 1532 O O . ILE A 1 191 ? 1.353 -4.852 5.217 1.00 96.44 191 ILE A O 1
ATOM 1536 N N . LEU A 1 192 ? 1.651 -3.264 6.786 1.00 95.81 192 LEU A N 1
ATOM 1537 C CA . LEU A 1 192 ? 2.471 -4.091 7.668 1.00 95.81 192 LEU A CA 1
ATOM 1538 C C . LEU A 1 192 ? 1.692 -5.297 8.190 1.00 95.81 192 LEU A C 1
ATOM 1540 O O . LEU A 1 192 ? 2.168 -6.417 8.030 1.00 95.81 192 LEU A O 1
ATOM 1544 N N . ASP A 1 193 ? 0.469 -5.100 8.681 1.00 95.62 193 ASP A N 1
ATOM 1545 C CA . ASP A 1 193 ? -0.396 -6.181 9.169 1.00 95.62 193 ASP A CA 1
ATOM 1546 C C . ASP A 1 193 ? -0.709 -7.233 8.087 1.00 95.62 193 ASP A C 1
ATOM 1548 O O . ASP A 1 193 ? -0.968 -8.399 8.386 1.00 95.62 193 ASP A O 1
ATOM 1552 N N . ARG A 1 194 ? -0.758 -6.839 6.807 1.00 95.12 194 ARG A N 1
ATOM 1553 C CA . ARG A 1 194 ? -1.027 -7.766 5.691 1.00 95.12 194 ARG A CA 1
ATOM 1554 C C . ARG A 1 194 ? 0.219 -8.495 5.190 1.00 95.12 194 ARG A C 1
ATOM 1556 O O . ARG A 1 194 ? 0.082 -9.538 4.530 1.00 95.12 194 ARG A O 1
ATOM 1563 N N . LEU A 1 195 ? 1.404 -7.948 5.451 1.00 94.00 195 LEU A N 1
ATOM 1564 C CA . LEU A 1 195 ? 2.690 -8.578 5.145 1.00 94.00 195 LEU A CA 1
ATOM 1565 C C . LEU A 1 195 ? 3.174 -9.487 6.282 1.00 94.00 195 LEU A C 1
ATOM 1567 O O . LEU A 1 195 ? 3.782 -10.512 5.985 1.00 94.00 195 LEU A O 1
ATOM 1571 N N . ASP A 1 196 ? 2.867 -9.134 7.530 1.00 94.62 196 ASP A N 1
ATOM 1572 C CA . ASP A 1 196 ? 3.127 -9.907 8.748 1.00 94.62 196 ASP A CA 1
ATOM 1573 C C . ASP A 1 196 ? 2.114 -11.058 8.867 1.00 94.62 196 ASP A C 1
ATOM 1575 O O . ASP A 1 196 ? 1.010 -10.922 9.398 1.00 94.62 196 ASP A O 1
ATOM 1579 N N . ALA A 1 197 ? 2.452 -12.198 8.269 1.00 90.38 197 ALA A N 1
ATOM 1580 C CA . ALA A 1 197 ? 1.532 -13.320 8.138 1.00 90.38 197 ALA A CA 1
ATOM 1581 C C . ALA A 1 197 ? 1.407 -14.128 9.436 1.00 90.38 197 ALA A C 1
ATOM 1583 O O . ALA A 1 197 ? 0.402 -14.821 9.617 1.00 90.38 197 ALA A O 1
ATOM 1584 N N . ASP A 1 198 ? 2.420 -14.078 10.302 1.00 92.44 198 ASP A N 1
ATOM 1585 C CA . ASP A 1 198 ? 2.424 -14.761 11.597 1.00 92.44 198 ASP A CA 1
ATOM 1586 C C . ASP A 1 198 ? 1.995 -13.858 12.773 1.00 92.44 198 ASP A C 1
ATOM 1588 O O . ASP A 1 198 ? 1.812 -14.360 13.886 1.00 92.44 198 ASP A O 1
ATOM 1592 N N . ALA A 1 199 ? 1.746 -12.569 12.507 1.00 91.38 199 ALA A N 1
ATOM 1593 C CA . ALA A 1 199 ? 1.318 -11.555 13.466 1.00 91.38 199 ALA A CA 1
ATOM 1594 C C . ALA A 1 199 ? 2.314 -11.359 14.626 1.00 91.38 199 ALA A C 1
ATOM 1596 O O . ALA A 1 199 ? 1.913 -11.093 15.766 1.00 91.38 199 ALA A O 1
ATOM 1597 N N . ASN A 1 200 ? 3.616 -11.506 14.356 1.00 92.00 200 ASN A N 1
ATOM 1598 C CA . ASN A 1 200 ? 4.674 -11.330 15.354 1.00 92.00 200 ASN A CA 1
ATOM 1599 C C . ASN A 1 200 ? 5.112 -9.855 15.535 1.00 92.00 200 ASN A C 1
ATOM 1601 O O . ASN A 1 200 ? 5.954 -9.555 16.391 1.00 92.00 200 ASN A O 1
ATOM 1605 N N . GLY A 1 201 ? 4.546 -8.934 14.748 1.00 88.69 201 GLY A N 1
ATOM 1606 C CA . GLY A 1 201 ? 4.860 -7.507 14.721 1.00 88.69 201 GLY A CA 1
ATOM 1607 C C . GLY A 1 201 ? 6.077 -7.148 13.861 1.00 88.69 201 GLY A C 1
ATOM 1608 O O . GLY A 1 201 ? 6.582 -6.025 13.963 1.00 88.69 201 GLY A O 1
ATOM 1609 N N . LYS A 1 202 ? 6.605 -8.080 13.060 1.00 91.44 202 LYS A N 1
ATOM 1610 C CA . LYS A 1 202 ? 7.784 -7.899 12.203 1.00 91.44 202 LYS A CA 1
ATOM 1611 C C . LYS A 1 202 ? 7.587 -8.607 10.870 1.00 91.44 202 LYS A C 1
ATOM 1613 O O . LYS A 1 202 ? 7.361 -9.804 10.815 1.00 91.44 202 LYS A O 1
ATOM 1618 N N . VAL A 1 203 ? 7.843 -7.880 9.787 1.00 91.81 203 VAL A N 1
ATOM 1619 C CA . VAL A 1 203 ? 7.853 -8.453 8.439 1.00 91.81 203 VAL A CA 1
ATOM 1620 C C . VAL A 1 203 ? 9.227 -9.051 8.149 1.00 91.81 203 VAL A C 1
ATOM 1622 O O . VAL A 1 203 ? 10.224 -8.338 8.006 1.00 91.81 203 VAL A O 1
ATOM 1625 N N . SER A 1 204 ? 9.298 -10.374 8.062 1.00 92.38 204 SER A N 1
ATOM 1626 C CA . SER A 1 204 ? 10.524 -11.094 7.727 1.00 92.38 204 SER A CA 1
ATOM 1627 C C . SER A 1 204 ? 10.730 -11.202 6.212 1.00 92.38 204 SER A C 1
ATOM 1629 O O . SER A 1 204 ? 9.792 -11.271 5.416 1.00 92.38 204 SER A O 1
ATOM 1631 N N . LYS A 1 205 ? 11.993 -11.320 5.780 1.00 90.69 205 LYS A N 1
ATOM 1632 C CA . LYS A 1 205 ? 12.321 -11.582 4.366 1.00 90.69 205 LYS A CA 1
ATOM 1633 C C . LYS A 1 205 ? 11.693 -12.886 3.849 1.00 90.69 205 LYS A C 1
ATOM 1635 O O . LYS A 1 205 ? 11.377 -12.984 2.668 1.00 90.69 205 LYS A O 1
ATOM 1640 N N . GLN A 1 206 ? 11.526 -13.887 4.717 1.00 92.38 206 GLN A N 1
ATOM 1641 C CA . GLN A 1 206 ? 10.915 -15.169 4.354 1.00 92.38 206 GLN A CA 1
ATOM 1642 C C . GLN A 1 206 ? 9.426 -15.017 4.025 1.00 92.38 206 GLN A C 1
ATOM 1644 O O . GLN A 1 206 ? 8.948 -15.636 3.077 1.00 92.38 206 GLN A O 1
ATOM 1649 N N . GLU A 1 207 ? 8.700 -14.172 4.759 1.00 91.00 207 GLU A N 1
ATOM 1650 C CA . GLU A 1 207 ? 7.291 -13.881 4.475 1.00 91.00 207 GLU A CA 1
ATOM 1651 C C . GLU A 1 207 ? 7.117 -13.134 3.158 1.00 91.00 207 GLU A C 1
ATOM 1653 O O . GLU A 1 207 ? 6.269 -13.514 2.347 1.00 91.00 207 GLU A O 1
ATOM 1658 N N . LEU A 1 208 ? 7.964 -12.131 2.909 1.00 91.50 208 LEU A N 1
ATOM 1659 C CA . LEU A 1 208 ? 7.983 -11.409 1.637 1.00 91.50 208 LEU A CA 1
ATOM 1660 C C . LEU A 1 208 ? 8.255 -12.358 0.461 1.00 91.50 208 LEU A C 1
ATOM 1662 O O . LEU A 1 208 ? 7.533 -12.342 -0.536 1.00 91.50 208 LEU A O 1
ATOM 1666 N N . GLU A 1 209 ? 9.225 -13.265 0.607 1.00 90.88 209 GLU A N 1
ATOM 1667 C CA . GLU A 1 209 ? 9.537 -14.247 -0.434 1.00 90.88 209 GLU A CA 1
ATOM 1668 C C . GLU A 1 209 ? 8.394 -15.245 -0.650 1.00 90.88 209 GLU A C 1
ATOM 1670 O O . GLU A 1 209 ? 8.068 -15.583 -1.787 1.00 90.88 209 GLU A O 1
ATOM 1675 N N . LYS A 1 210 ? 7.714 -15.669 0.420 1.00 91.94 210 LYS A N 1
ATOM 1676 C CA . LYS A 1 210 ? 6.532 -16.533 0.323 1.00 91.94 210 LYS A CA 1
ATOM 1677 C C . LYS A 1 210 ? 5.393 -15.851 -0.442 1.00 91.94 210 LYS A C 1
ATOM 1679 O O . LYS A 1 210 ? 4.745 -16.501 -1.264 1.00 91.94 210 LYS A O 1
ATOM 1684 N N . LYS A 1 211 ? 5.150 -14.557 -0.202 1.00 91.12 211 LYS A N 1
ATOM 1685 C CA . LYS A 1 211 ? 4.160 -13.752 -0.945 1.00 91.12 211 LYS A CA 1
ATOM 1686 C C . LYS A 1 211 ? 4.527 -13.662 -2.426 1.00 91.12 211 LYS A C 1
ATOM 1688 O O . LYS A 1 211 ? 3.713 -14.025 -3.277 1.00 91.12 211 LYS A O 1
ATOM 1693 N N . ARG A 1 212 ? 5.784 -13.324 -2.725 1.00 88.62 212 ARG A N 1
ATOM 1694 C CA . ARG A 1 212 ? 6.319 -13.278 -4.091 1.00 88.62 212 ARG A CA 1
ATOM 1695 C C . ARG A 1 212 ? 6.151 -14.611 -4.823 1.00 88.62 212 ARG A C 1
ATOM 1697 O O . ARG A 1 212 ? 5.644 -14.632 -5.944 1.00 88.62 212 ARG A O 1
ATOM 1704 N N . GLN A 1 213 ? 6.534 -15.725 -4.199 1.00 90.69 213 GLN A N 1
ATOM 1705 C CA . GLN A 1 213 ? 6.390 -17.064 -4.780 1.00 90.69 213 GLN A CA 1
ATOM 1706 C C . GLN A 1 213 ? 4.922 -17.423 -5.022 1.00 90.69 213 GLN A C 1
ATOM 1708 O O . GLN A 1 213 ? 4.585 -17.963 -6.075 1.00 90.69 213 GLN A O 1
ATOM 1713 N N . ALA A 1 214 ? 4.029 -17.086 -4.087 1.00 89.62 214 ALA A N 1
ATOM 1714 C CA . ALA A 1 214 ? 2.595 -17.289 -4.265 1.00 89.62 214 ALA A CA 1
ATOM 1715 C C . ALA A 1 214 ? 2.047 -16.477 -5.451 1.00 89.62 214 ALA A C 1
ATOM 1717 O O . ALA A 1 214 ? 1.260 -17.003 -6.241 1.00 89.62 214 ALA A O 1
ATOM 1718 N N . ARG A 1 215 ? 2.490 -15.225 -5.620 1.00 88.75 215 ARG A N 1
ATOM 1719 C CA . ARG A 1 215 ? 2.141 -14.380 -6.769 1.00 88.75 215 ARG A CA 1
ATOM 1720 C C . ARG A 1 215 ? 2.666 -14.960 -8.084 1.00 88.75 215 ARG A C 1
ATOM 1722 O O . ARG A 1 215 ? 1.897 -15.059 -9.037 1.00 88.75 215 ARG A O 1
ATOM 1729 N N . ALA A 1 216 ? 3.929 -15.387 -8.135 1.00 87.31 216 ALA A N 1
ATOM 1730 C CA . ALA A 1 216 ? 4.530 -16.011 -9.318 1.00 87.31 216 ALA A CA 1
ATOM 1731 C C . ALA A 1 216 ? 3.787 -17.294 -9.727 1.00 87.31 216 ALA A C 1
ATOM 1733 O O . ALA A 1 216 ? 3.332 -17.401 -10.865 1.00 87.31 216 ALA A O 1
ATOM 1734 N N . LYS A 1 217 ? 3.546 -18.201 -8.771 1.00 88.94 217 LYS A N 1
ATOM 1735 C CA . LYS A 1 217 ? 2.788 -19.440 -8.995 1.00 88.94 217 LYS A CA 1
ATOM 1736 C C . LYS A 1 217 ? 1.394 -19.165 -9.561 1.00 88.94 217 LYS A C 1
ATOM 1738 O O . LYS A 1 217 ? 0.987 -19.785 -10.537 1.00 88.94 217 LYS A O 1
ATOM 1743 N N . ARG A 1 218 ? 0.666 -18.199 -8.993 1.00 84.88 218 ARG A N 1
ATOM 1744 C CA . ARG A 1 218 ? -0.662 -17.831 -9.505 1.00 84.88 218 ARG A CA 1
ATOM 1745 C C . ARG A 1 218 ? -0.595 -17.231 -10.913 1.00 84.88 218 ARG A C 1
ATOM 1747 O O . ARG A 1 218 ? -1.451 -17.547 -11.732 1.00 84.88 218 ARG A O 1
ATOM 1754 N N . ARG A 1 219 ? 0.414 -16.405 -11.233 1.00 82.94 219 ARG A N 1
ATOM 1755 C CA . ARG A 1 219 ? 0.618 -15.885 -12.604 1.00 82.94 219 ARG A CA 1
ATOM 1756 C C . ARG A 1 219 ? 0.821 -17.024 -13.607 1.00 82.94 219 ARG A C 1
ATOM 1758 O O . ARG A 1 219 ? 0.233 -16.982 -14.685 1.00 82.94 219 ARG A O 1
ATOM 1765 N N . GLU A 1 220 ? 1.603 -18.041 -13.252 1.00 86.38 220 GLU A N 1
ATOM 1766 C CA . GLU A 1 220 ? 1.810 -19.236 -14.083 1.00 86.38 220 GLU A CA 1
ATOM 1767 C C . GLU A 1 220 ? 0.515 -20.041 -14.266 1.00 86.38 220 GLU A C 1
ATOM 1769 O O . GLU A 1 220 ? 0.158 -20.397 -15.393 1.00 86.38 220 GLU A O 1
ATOM 1774 N N . GLU A 1 221 ? -0.235 -20.266 -13.183 1.00 84.69 221 GLU A N 1
ATOM 1775 C CA . GLU A 1 221 ? -1.544 -20.929 -13.222 1.00 84.69 221 GLU A CA 1
ATOM 1776 C C . GLU A 1 221 ? -2.507 -20.189 -14.167 1.00 84.69 221 GLU A C 1
ATOM 1778 O O . GLU A 1 221 ? -3.070 -20.798 -15.081 1.00 84.69 221 GLU A O 1
ATOM 1783 N N . PHE A 1 222 ? -2.629 -18.864 -14.045 1.00 79.75 222 PHE A N 1
ATOM 1784 C CA . PHE A 1 222 ? -3.462 -18.052 -14.939 1.00 79.75 222 PHE A CA 1
ATOM 1785 C C . PHE A 1 222 ? -2.981 -18.058 -16.396 1.00 79.75 222 PHE A C 1
ATOM 1787 O O . PHE A 1 222 ? -3.801 -18.125 -17.319 1.00 79.75 222 PHE A O 1
ATOM 1794 N N . ALA A 1 223 ? -1.667 -18.011 -16.631 1.00 81.25 223 ALA A N 1
ATOM 1795 C CA . ALA A 1 223 ? -1.105 -18.107 -17.975 1.00 81.25 223 ALA A CA 1
ATOM 1796 C C . ALA A 1 223 ? -1.464 -19.452 -18.630 1.00 81.25 223 ALA A C 1
ATOM 1798 O O . ALA A 1 223 ? -1.857 -19.481 -19.800 1.00 81.25 223 ALA A O 1
ATOM 1799 N N . SER A 1 224 ? -1.414 -20.548 -17.866 1.00 83.62 224 SER A N 1
ATOM 1800 C CA . SER A 1 224 ? -1.781 -21.882 -18.349 1.00 83.62 224 SER A CA 1
ATOM 1801 C C . SER A 1 224 ? -3.273 -21.997 -18.701 1.00 83.62 224 SER A C 1
ATOM 1803 O O . SER A 1 224 ? -3.619 -22.539 -19.755 1.00 83.62 224 SER A O 1
ATOM 1805 N N . LEU A 1 225 ? -4.163 -21.400 -17.895 1.00 80.88 225 LEU A N 1
ATOM 1806 C CA . LEU A 1 225 ? -5.607 -21.374 -18.156 1.00 80.88 225 LEU A CA 1
ATOM 1807 C C . LEU A 1 225 ? -5.938 -20.633 -19.460 1.00 80.88 225 LEU A C 1
ATOM 1809 O O . LEU A 1 225 ? -6.688 -21.145 -20.292 1.00 80.88 225 LEU A O 1
ATOM 1813 N N . ARG A 1 226 ? -5.300 -19.481 -19.711 1.00 77.25 226 ARG A N 1
ATOM 1814 C CA . ARG A 1 226 ? -5.500 -18.711 -20.955 1.00 77.25 226 ARG A CA 1
ATOM 1815 C C . ARG A 1 226 ? -5.101 -19.477 -22.218 1.00 77.25 226 ARG A C 1
ATOM 1817 O O . ARG A 1 226 ? -5.715 -19.285 -23.270 1.00 77.25 226 ARG A O 1
ATOM 1824 N N . VAL A 1 227 ? -4.070 -20.318 -22.153 1.00 78.38 227 VAL A N 1
ATOM 1825 C CA . VAL A 1 227 ? -3.648 -21.150 -23.294 1.00 78.38 227 VAL A CA 1
ATOM 1826 C C . VAL A 1 227 ? -4.662 -22.273 -23.554 1.00 78.38 227 VAL A C 1
ATOM 1828 O O . VAL A 1 227 ? -4.992 -22.555 -24.714 1.00 78.38 227 VAL A O 1
ATOM 1831 N N . ASN A 1 228 ? -5.219 -22.859 -22.492 1.00 73.06 228 ASN A N 1
ATOM 1832 C CA . ASN A 1 228 ? -6.245 -23.901 -22.584 1.00 73.06 228 ASN A CA 1
ATOM 1833 C C . ASN A 1 228 ? -7.575 -23.375 -23.157 1.00 73.06 228 ASN A C 1
ATOM 1835 O O . ASN A 1 228 ? -8.190 -24.034 -23.998 1.00 73.06 228 ASN A O 1
ATOM 1839 N N . ASP A 1 229 ? -7.982 -22.154 -22.806 1.00 72.12 229 ASP A N 1
ATOM 1840 C CA . ASP A 1 229 ? -9.197 -21.539 -23.362 1.00 72.12 229 ASP A CA 1
ATOM 1841 C C . ASP A 1 229 ? -9.061 -21.188 -24.849 1.00 72.12 229 ASP A C 1
ATOM 1843 O O . ASP A 1 229 ? -9.975 -21.403 -25.649 1.00 72.12 229 ASP A O 1
ATOM 1847 N N . LYS A 1 230 ? -7.883 -20.719 -25.277 1.00 71.94 230 LYS A N 1
ATOM 1848 C CA . LYS A 1 230 ? -7.621 -20.482 -26.707 1.00 71.94 230 LYS A CA 1
ATOM 1849 C C . LYS A 1 230 ? -7.660 -21.780 -27.516 1.00 71.94 230 LYS A C 1
ATOM 1851 O O . LYS A 1 230 ? -8.162 -21.796 -28.644 1.00 71.94 230 LYS A O 1
ATOM 1856 N N . THR A 1 231 ? -7.158 -22.880 -26.955 1.00 69.06 231 THR A N 1
ATOM 1857 C CA . THR A 1 231 ? -7.181 -24.189 -27.624 1.00 69.06 231 THR A CA 1
ATOM 1858 C C . THR A 1 231 ? -8.576 -24.819 -27.643 1.00 69.06 231 THR A C 1
ATOM 1860 O O . THR A 1 231 ? -8.929 -25.464 -28.636 1.00 69.06 231 THR A O 1
ATOM 1863 N N . SER A 1 232 ? -9.410 -24.595 -26.622 1.00 65.38 232 SER A N 1
ATOM 1864 C CA . SER A 1 232 ? -10.798 -25.075 -26.598 1.00 65.38 232 SER A CA 1
ATOM 1865 C C . SER A 1 232 ? -11.693 -24.325 -27.601 1.00 65.38 232 SER A C 1
ATOM 1867 O O . SER A 1 232 ? -12.425 -24.965 -28.365 1.00 65.38 232 SER A O 1
ATOM 1869 N N . LEU A 1 233 ? -11.556 -22.997 -27.703 1.00 65.81 233 LEU A N 1
ATOM 1870 C CA . LEU A 1 233 ? -12.277 -22.166 -28.679 1.00 65.81 233 LEU A CA 1
ATOM 1871 C C . LEU A 1 233 ? -11.872 -22.480 -30.129 1.00 65.81 233 LEU A C 1
ATOM 1873 O O . LEU A 1 233 ? -12.731 -22.593 -31.007 1.00 65.81 233 LEU A O 1
ATOM 1877 N N . SER A 1 234 ? -10.579 -22.720 -30.379 1.00 65.94 234 SER A N 1
ATOM 1878 C CA . SER A 1 234 ? -10.072 -23.172 -31.685 1.00 65.94 234 SER A CA 1
ATOM 1879 C C . SER A 1 234 ? -10.704 -24.505 -32.127 1.00 65.94 234 SER A C 1
ATOM 1881 O O . SER A 1 234 ? -11.161 -24.640 -33.268 1.00 65.94 234 SER A O 1
ATOM 1883 N N . ARG A 1 235 ? -10.835 -25.477 -31.209 1.00 61.41 235 ARG A N 1
ATOM 1884 C CA . ARG A 1 235 ? -11.468 -26.784 -31.483 1.00 61.41 235 ARG A CA 1
ATOM 1885 C C . ARG A 1 235 ? -12.982 -26.701 -31.704 1.00 61.41 235 ARG A C 1
ATOM 1887 O O . ARG A 1 235 ? -13.538 -27.526 -32.430 1.00 61.41 235 ARG A O 1
ATOM 1894 N N . GLN A 1 236 ? -13.669 -25.735 -31.096 1.00 62.88 236 GLN A N 1
ATOM 1895 C CA . GLN A 1 236 ? -15.099 -25.523 -31.343 1.00 62.88 236 GLN A CA 1
ATOM 1896 C C . GLN A 1 236 ? -15.360 -24.832 -32.690 1.00 62.88 236 GLN A C 1
ATOM 1898 O O . GLN A 1 236 ? -16.288 -25.229 -33.403 1.00 62.88 236 GLN A O 1
ATOM 1903 N N . SER A 1 237 ? -14.522 -23.869 -33.087 1.00 62.38 237 SER A N 1
ATOM 1904 C CA . SER A 1 237 ? -14.626 -23.222 -34.404 1.00 62.38 237 SER A CA 1
ATOM 1905 C C . SER A 1 237 ? -14.322 -24.177 -35.563 1.00 62.38 237 SER A C 1
ATOM 1907 O O . SER A 1 237 ? -15.024 -24.144 -36.577 1.00 62.38 237 SER A O 1
ATOM 1909 N N . SER A 1 238 ? -13.361 -25.098 -35.415 1.00 60.62 238 SER A N 1
ATOM 1910 C CA . SER A 1 238 ? -13.074 -26.100 -36.457 1.00 60.62 238 SER A CA 1
ATOM 1911 C C . SER A 1 238 ? -14.219 -27.107 -36.653 1.00 60.62 238 SER A C 1
ATOM 1913 O O . SER A 1 238 ? -14.528 -27.481 -37.786 1.00 60.62 238 SER A O 1
ATOM 1915 N N . ARG A 1 239 ? -14.934 -27.477 -35.581 1.00 60.28 239 ARG A N 1
ATOM 1916 C CA . ARG A 1 239 ? -16.126 -28.343 -35.667 1.00 60.28 239 ARG A CA 1
ATOM 1917 C C . ARG A 1 239 ? -17.329 -27.661 -36.324 1.00 60.28 239 ARG A C 1
ATOM 1919 O O . ARG A 1 239 ? -18.082 -28.334 -37.025 1.00 60.28 239 ARG A O 1
ATOM 1926 N N . LYS A 1 240 ? -17.518 -26.347 -36.142 1.00 59.19 240 LYS A N 1
ATOM 1927 C CA . LYS A 1 240 ? -18.579 -25.597 -36.844 1.00 59.19 240 LYS A CA 1
ATOM 1928 C C . LYS A 1 240 ? -18.290 -25.460 -38.343 1.00 59.19 240 LYS A C 1
ATOM 1930 O O . LYS A 1 240 ? -19.190 -25.702 -39.140 1.00 59.19 240 LYS A O 1
ATOM 1935 N N . SER A 1 241 ? -17.037 -25.200 -38.724 1.00 57.50 241 SER A N 1
ATOM 1936 C CA . SER A 1 241 ? -16.623 -25.108 -40.136 1.00 57.50 241 SER A CA 1
ATOM 1937 C C . SER A 1 241 ? -16.827 -26.424 -40.910 1.00 57.50 241 SER A C 1
ATOM 1939 O O . SER A 1 241 ? -17.357 -26.427 -42.021 1.00 57.50 241 SER A O 1
ATOM 1941 N N . SER A 1 242 ? -16.520 -27.572 -40.291 1.00 57.53 242 SER A N 1
ATOM 1942 C CA . SER A 1 242 ? -16.749 -28.889 -40.909 1.00 57.53 242 SER A CA 1
ATOM 1943 C C . SER A 1 242 ? -18.242 -29.218 -41.094 1.00 57.53 242 SER A C 1
ATOM 1945 O O . SER A 1 242 ? -18.622 -29.883 -42.060 1.00 57.53 242 SER A O 1
ATOM 1947 N N . ARG A 1 243 ? -19.118 -28.711 -40.214 1.00 56.62 243 ARG A N 1
ATOM 1948 C CA . ARG A 1 243 ? -20.565 -28.968 -40.282 1.00 56.62 243 ARG A CA 1
ATOM 1949 C C . ARG A 1 243 ? -21.267 -28.152 -41.375 1.00 56.62 243 ARG A C 1
ATOM 1951 O O . ARG A 1 243 ? -22.216 -28.658 -41.971 1.00 56.62 243 ARG A O 1
ATOM 1958 N N . ASP A 1 244 ? -20.780 -26.949 -41.682 1.00 56.78 244 ASP A N 1
ATOM 1959 C CA . ASP A 1 244 ? -21.321 -26.128 -42.777 1.00 56.78 244 ASP A CA 1
ATOM 1960 C C . ASP A 1 244 ? -20.881 -26.612 -44.167 1.00 56.78 244 ASP A C 1
ATOM 1962 O O . ASP A 1 244 ? -21.669 -26.560 -45.113 1.00 56.78 244 ASP A O 1
ATOM 1966 N N . GLN A 1 245 ? -19.677 -27.179 -44.305 1.00 58.03 245 GLN A N 1
ATOM 1967 C CA . GLN A 1 245 ? -19.263 -27.785 -45.579 1.00 58.03 245 GLN A CA 1
ATOM 1968 C C . GLN A 1 245 ? -20.053 -29.057 -45.921 1.00 58.03 245 GLN A C 1
ATOM 1970 O O . GLN A 1 245 ? -20.330 -29.302 -47.093 1.00 58.03 245 GLN A O 1
ATOM 1975 N N . SER A 1 246 ? -20.501 -29.831 -44.927 1.00 55.31 246 SER A N 1
ATOM 1976 C CA . SER A 1 246 ? -21.288 -31.046 -45.185 1.00 55.31 246 SER A CA 1
ATOM 1977 C C . SER A 1 246 ? -22.722 -30.756 -45.659 1.00 55.31 246 SER A C 1
ATOM 1979 O O . SER A 1 246 ? -23.288 -31.558 -46.397 1.00 55.31 246 SER A O 1
ATOM 1981 N N . ARG A 1 247 ? -23.306 -29.593 -45.324 1.00 54.91 247 ARG A N 1
ATOM 1982 C CA . ARG A 1 247 ? -24.665 -29.217 -45.767 1.00 54.91 247 ARG A CA 1
ATOM 1983 C C . ARG A 1 247 ? -24.753 -28.760 -47.227 1.00 54.91 247 ARG A C 1
ATOM 1985 O O . ARG A 1 247 ? -25.824 -28.878 -47.820 1.00 54.91 247 ARG A O 1
ATOM 1992 N N . ARG A 1 248 ? -23.655 -28.284 -47.829 1.00 56.03 248 ARG A N 1
ATOM 1993 C CA . ARG A 1 248 ? -23.639 -27.837 -49.238 1.00 56.03 248 ARG A CA 1
ATOM 1994 C C . ARG A 1 248 ? -23.638 -28.965 -50.272 1.00 56.03 248 ARG A C 1
ATOM 1996 O O . ARG A 1 248 ? -23.922 -28.687 -51.428 1.00 56.03 248 ARG A O 1
ATOM 2003 N N . ASN A 1 249 ? -23.400 -30.213 -49.869 1.00 58.66 249 ASN A N 1
ATOM 2004 C CA . ASN A 1 249 ? -23.363 -31.360 -50.786 1.00 58.66 249 ASN A CA 1
ATOM 2005 C C . ASN A 1 249 ? -24.634 -32.219 -50.755 1.00 58.66 249 ASN A C 1
ATOM 2007 O O . ASN A 1 249 ? -24.602 -33.368 -51.186 1.00 58.66 249 ASN A O 1
ATOM 2011 N N . THR A 1 250 ? -25.756 -31.694 -50.255 1.00 60.78 250 THR A N 1
ATOM 2012 C CA . THR A 1 250 ? -27.033 -32.417 -50.337 1.00 60.78 250 THR A CA 1
ATOM 2013 C C . THR A 1 250 ? -27.567 -32.294 -51.772 1.00 60.78 250 THR A C 1
ATOM 2015 O O . THR A 1 250 ? -27.874 -31.174 -52.187 1.00 60.78 250 THR A O 1
ATOM 2018 N N . PRO A 1 251 ? -27.658 -33.383 -52.558 1.00 60.00 251 PRO A N 1
ATOM 2019 C CA . PRO A 1 251 ? -28.149 -33.306 -53.928 1.00 60.00 251 PRO A CA 1
ATOM 2020 C C . PRO A 1 251 ? -29.625 -32.894 -53.920 1.00 60.00 251 PRO A C 1
ATOM 2022 O O . PRO A 1 251 ? -30.451 -33.519 -53.254 1.00 60.00 251 PRO A O 1
ATOM 2025 N N . GLN A 1 252 ? -29.951 -31.815 -54.637 1.00 63.75 252 GLN A N 1
ATOM 2026 C CA . GLN A 1 252 ? -31.332 -31.391 -54.858 1.00 63.75 252 GLN A CA 1
ATOM 2027 C C . GLN A 1 252 ? -32.081 -32.507 -55.589 1.00 63.75 252 GLN A C 1
ATOM 2029 O O . GLN A 1 252 ? -31.779 -32.821 -56.740 1.00 63.75 252 GLN A O 1
ATOM 2034 N N . ALA A 1 253 ? -33.062 -33.103 -54.912 1.00 60.56 253 ALA A N 1
ATOM 2035 C CA . ALA A 1 253 ? -34.019 -33.992 -55.545 1.00 60.56 253 ALA A CA 1
ATOM 2036 C C . ALA A 1 253 ? -34.835 -33.183 -56.563 1.00 60.56 253 ALA A C 1
ATOM 2038 O O . ALA A 1 253 ? -35.514 -32.218 -56.209 1.00 60.56 253 ALA A O 1
ATOM 2039 N N . THR A 1 254 ? -34.735 -33.561 -57.834 1.00 64.81 254 THR A N 1
ATOM 2040 C CA . THR A 1 254 ? -35.556 -33.012 -58.910 1.00 64.81 254 THR A CA 1
ATOM 2041 C C . THR A 1 254 ? -37.016 -33.442 -58.728 1.00 64.81 254 THR A C 1
ATOM 2043 O O . THR A 1 254 ? -37.279 -34.593 -58.365 1.00 64.81 254 THR A O 1
ATOM 2046 N N . PRO A 1 255 ? -37.989 -32.547 -58.969 1.00 63.72 255 PRO A N 1
ATOM 2047 C CA . PRO A 1 255 ? -39.397 -32.888 -58.847 1.00 63.72 255 PRO A CA 1
ATOM 2048 C C . PRO A 1 255 ? -39.807 -33.782 -60.023 1.00 63.72 255 PRO A C 1
ATOM 2050 O O . PRO A 1 255 ? -39.573 -33.440 -61.182 1.00 63.72 255 PRO A O 1
ATOM 2053 N N . ARG A 1 256 ? -40.402 -34.943 -59.723 1.00 55.06 256 ARG A N 1
ATOM 2054 C CA . ARG A 1 256 ? -41.069 -35.788 -60.721 1.00 55.06 256 ARG A CA 1
ATOM 2055 C C . ARG A 1 256 ? -42.454 -35.211 -61.013 1.00 55.06 256 ARG A C 1
ATOM 2057 O O . ARG A 1 256 ? -43.233 -35.029 -60.078 1.00 55.06 256 ARG A O 1
ATOM 2064 N N . GLY A 1 257 ? -42.709 -34.929 -62.289 1.00 63.59 257 GLY A N 1
ATOM 2065 C CA . GLY A 1 257 ? -44.052 -34.807 -62.860 1.00 63.59 257 GLY A CA 1
ATOM 2066 C C . GLY A 1 257 ? -44.577 -36.157 -63.322 1.00 63.59 257 GLY A C 1
ATOM 2067 O O . GLY A 1 257 ? -43.744 -37.081 -63.487 1.00 63.59 257 GLY A O 1
#

Sequence (257 aa):
PTPQVHGFFSKLEPVLRTLFDYYSMIEVEPSSYDFKPHEHKKPQPTMSVEEWCGFLMDVGLLPLEGTQQHMGHQDGNGSPMLDLIPARLVFMWSQTFVSDELRRRSKMTSATYEDFLEALTRLCTRITLPSPELLKQYKAKSAKIFFDDVDAGKHDGAVMLRQTNSGMTWQKEEETDEPIIESLEVLVGLILDRLDADANGKVSKQELEKKRQARAKRREEFASLRVNDKTSLSRQSSRKSSRDQSRRNTPQATPRG

InterPro domains:
  IPR018247 EF-Hand 1, calcium-binding site [PS00018] (196-208)

Foldseek 3Di:
DPPVLVVVCVVCVVVLVVLQQLLLPPPPPVPPDPDDDDDDDDDARWHFLVSQLLLCVLLPQEDQPPPVPPPPPPVWLLDFHDYSVVSSVLLQVLDDDDPPVPDDPPPRGTHHSSSVVSSLLVSLQRTDFQAPVRCVVVVNPASQSVSVCSNVVVDGSVVSVVVPVVGRHPVNVVVDPDDCVRSSVRSVRSSQCSLCPVPPSDRDPVSVVVSVVVSVVVVVVVVVVVVVVVVVVVVVVVVVVVVVVVVVPDDDDDDDD

Radius of gyration: 25.34 Å; chains: 1; bounding box: 78×58×81 Å

Organism: NCBI:txid156173

Secondary structure (DSSP, 8-state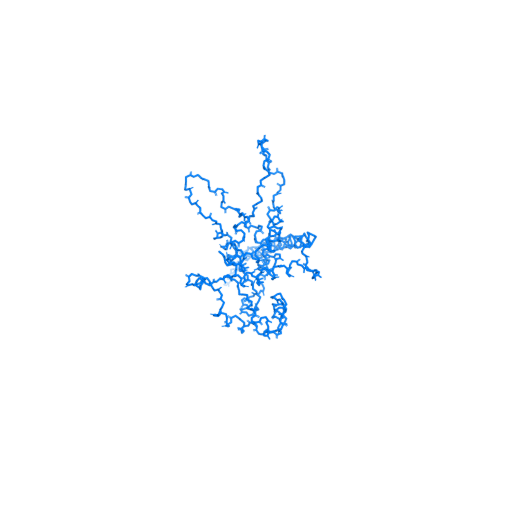):
--HHHHHHHHHHHHHHHHHHHHHTTSS--TTS---------PPPP-EEHHHHHHHHHHTTSSPPTTGGGTS---TT-------HHHHHHHHHHHS-----TTS-GGGGGEE-HHHHHHHHHHHHTTS----HHHHHHTT-SSHHHHHHHHHTTSS-HHHHHHSGGGS--HHHHHH----THHHHHHHHHHHHHHH-SS-SSS--HHHHHHHHHHHHHHHHHHHHHHHHHHHHHHHHHHHHHHHHHHHTT---PPPP-

pLDDT: mean 78.95, std 16.13, range [43.75, 96.44]